Protein AF-0000000070054214 (afdb_homodimer)

Organism: Salmonella arizonae (strain ATCC BAA-731 / CDC346-86 / RSK2980) (NCBI:txid41514)

pLDDT: mean 90.94, std 13.87, range [36.06, 98.94]

Solvent-accessible surface area (backbone atoms only — not comparable to full-atom values): 10457 Å² total; per-residue (Å²): 136,89,78,75,62,62,59,57,51,49,54,51,48,51,51,49,52,53,38,50,50,51,33,50,52,30,50,50,54,25,49,49,33,49,49,52,42,33,70,65,31,60,93,44,32,72,41,51,54,51,23,53,53,32,41,49,53,20,48,53,31,45,33,50,47,76,33,55,88,31,62,92,45,90,58,27,63,58,51,40,31,52,42,47,31,52,49,33,49,53,53,25,52,52,45,64,65,53,79,119,137,88,80,75,65,62,56,58,50,49,54,50,48,52,51,49,50,52,38,48,51,51,34,49,50,32,50,49,52,25,49,51,33,48,50,52,44,32,70,64,33,60,91,46,32,72,40,52,53,51,23,53,52,32,42,49,53,20,49,53,32,44,33,50,50,76,34,55,87,32,61,92,46,90,57,25,62,60,51,41,32,52,41,50,30,54,48,31,49,53,54,26,51,52,44,65,65,54,79,120

Foldseek 3Di:
DCPVVVVVVVVLVVLLVVLVVLLVVLLVLLVVLLVVLCVVCVVCNVVSVVCVVVLVVVLVVVLCVVQVVCPPHSCSSVSSSVSSSVSSNVSSVVSNPDDD/DCPPVVVVVVVLVVLLVVLVVLLVVLQVLLVVLLVVLCVVCVVCNVVSVVCVVVLVVVLVVVLCVVQVVCPPHSCSSVSSSVSSSVSSNVSSVVSNPDDD

Sequence (200 aa):
MLLHFPEKNSQLASINQKSSGEVKSALENLNKSVDAQINNNPDRKPFILELKKSWGEMIDKKCQLETVDSKGTDAETAEVSNCLIKSYQEERKYFDTMLPMLLHFPEKNSQLASINQKSSGEVKSALENLNKSVDAQINNNPDRKPFILELKKSWGEMIDKKCQLETVDSKGTDAETAEVSNCLIKSYQEERKYFDTMLP

Nearest PDB structures (foldseek):
  3gi7-assembly1_A  TM=6.429E-01  e=2.793E-03  Pseudomonas putida KT2440
  1h8h-assembly1_G  TM=3.701E-01  e=7.469E+00  Bos taurus
  3gi7-assembly1_A  TM=6.451E-01  e=3.520E-03  Pseudomonas putida KT2440

Structure (mmCIF, N/CA/C/O backbone):
data_AF-0000000070054214-model_v1
#
loop_
_entity.id
_entity.type
_entity.pdbx_description
1 polymer 'Lysozyme inhibitor LprI N-terminal domain-containing protein'
#
loop_
_atom_site.group_PDB
_atom_site.id
_atom_site.type_symbol
_atom_site.label_atom_id
_atom_site.label_alt_id
_atom_site.label_comp_id
_atom_site.label_asym_id
_atom_site.label_entity_id
_atom_site.label_seq_id
_atom_site.pdbx_PDB_ins_code
_atom_site.Cartn_x
_atom_site.Cartn_y
_atom_site.Cartn_z
_atom_site.occupancy
_atom_site.B_iso_or_equiv
_atom_site.auth_seq_id
_atom_site.auth_comp_id
_atom_site.auth_asym_id
_atom_site.auth_atom_id
_atom_site.pdbx_PDB_model_num
ATOM 1 N N . MET A 1 1 ? 11.453 -45.844 -19.922 1 36.22 1 MET A N 1
ATOM 2 C CA . MET A 1 1 ? 12.219 -45.688 -18.688 1 36.22 1 MET A CA 1
ATOM 3 C C . MET A 1 1 ? 12.609 -44.219 -18.469 1 36.22 1 MET A C 1
ATOM 5 O O . MET A 1 1 ? 13.547 -43.719 -19.094 1 36.22 1 MET A O 1
ATOM 9 N N . LEU A 1 2 ? 11.703 -43.156 -18.594 1 38.47 2 LEU A N 1
ATOM 10 C CA . LEU A 1 2 ? 11.469 -41.812 -19.141 1 38.47 2 LEU A CA 1
ATOM 11 C C . LEU A 1 2 ? 12.273 -40.781 -18.375 1 38.47 2 LEU A C 1
ATOM 13 O O . LEU A 1 2 ? 11.938 -40.438 -17.234 1 38.47 2 LEU A O 1
ATOM 17 N N . LEU A 1 3 ? 13.672 -40.625 -18.281 1 44.09 3 LEU A N 1
ATOM 18 C CA . LEU A 1 3 ? 14.922 -40.062 -17.812 1 44.09 3 LEU A CA 1
ATOM 19 C C . LEU A 1 3 ? 14.875 -38.531 -17.891 1 44.09 3 LEU A C 1
ATOM 21 O O . LEU A 1 3 ? 15.914 -37.875 -17.781 1 44.09 3 LEU A O 1
ATOM 25 N N . HIS A 1 4 ? 14.008 -37.781 -18.703 1 51.47 4 HIS A N 1
ATOM 26 C CA . HIS A 1 4 ? 13.898 -36.406 -19.156 1 51.47 4 HIS A CA 1
ATOM 27 C C . HIS A 1 4 ? 13.633 -35.438 -18 1 51.47 4 HIS A C 1
ATOM 29 O O . HIS A 1 4 ? 13.273 -34.281 -18.219 1 51.47 4 HIS A O 1
ATOM 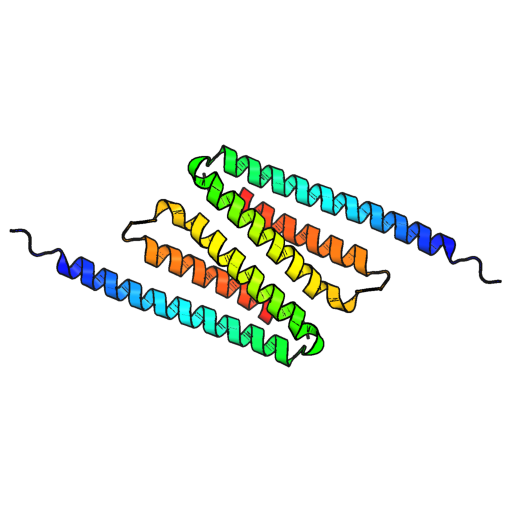35 N N . PHE A 1 5 ? 13.336 -35.875 -16.672 1 54.84 5 PHE A N 1
ATOM 36 C CA . PHE A 1 5 ? 12.805 -35.125 -15.547 1 54.84 5 PHE A CA 1
ATOM 37 C C . PHE A 1 5 ? 13.883 -34.25 -14.922 1 54.84 5 PHE A C 1
ATOM 39 O O . PHE A 1 5 ? 13.586 -33.375 -14.102 1 54.84 5 PHE A O 1
ATOM 46 N N . PRO A 1 6 ? 15.133 -34.625 -14.883 1 57.81 6 PRO A N 1
ATOM 47 C CA . PRO A 1 6 ? 16.234 -33.906 -14.234 1 57.81 6 PRO A CA 1
ATOM 48 C C . PRO A 1 6 ? 16.453 -32.5 -14.82 1 57.81 6 PRO A C 1
ATOM 50 O O . PRO A 1 6 ? 16.797 -31.578 -14.094 1 57.81 6 PRO A O 1
ATOM 53 N N . GLU A 1 7 ? 16.375 -32.406 -16.094 1 57.59 7 GLU A N 1
ATOM 54 C CA . GLU A 1 7 ? 16.609 -31.141 -16.797 1 57.59 7 GLU A CA 1
ATOM 55 C C . GLU A 1 7 ? 15.57 -30.078 -16.422 1 57.59 7 GLU A C 1
ATOM 57 O O . GLU A 1 7 ? 15.914 -28.922 -16.203 1 57.59 7 GLU A O 1
ATOM 62 N N . LYS A 1 8 ? 14.305 -30.609 -16.375 1 69.81 8 LYS A N 1
ATOM 63 C CA . LYS A 1 8 ? 13.25 -29.672 -15.969 1 69.81 8 LYS A CA 1
ATOM 64 C C . LYS A 1 8 ? 13.5 -29.125 -14.57 1 69.81 8 LYS A C 1
ATOM 66 O O . LYS A 1 8 ? 13.344 -27.938 -14.32 1 69.81 8 LYS A O 1
ATOM 71 N N . ASN A 1 9 ? 14.125 -29.953 -13.789 1 74.5 9 ASN A N 1
ATOM 72 C CA . ASN A 1 9 ? 14.383 -29.531 -12.414 1 74.5 9 ASN A CA 1
ATOM 73 C C . ASN A 1 9 ? 15.555 -28.547 -12.336 1 74.5 9 ASN A C 1
ATOM 75 O O . ASN A 1 9 ? 15.531 -27.609 -11.547 1 74.5 9 ASN A O 1
ATOM 79 N N . SER A 1 10 ? 16.5 -28.797 -13.281 1 74.19 10 SER A N 1
ATOM 80 C CA . SER A 1 10 ? 17.656 -27.906 -13.297 1 74.19 10 SER A CA 1
ATOM 81 C C . SER A 1 10 ? 17.281 -26.531 -13.859 1 74.19 10 SER A C 1
ATOM 83 O O . SER A 1 10 ? 17.734 -25.5 -13.344 1 74.19 10 SER A O 1
ATOM 85 N N . GLN A 1 11 ? 16.531 -26.531 -14.875 1 75.69 11 GLN A N 1
ATOM 86 C CA . GLN A 1 11 ? 16.078 -25.281 -15.461 1 75.69 11 GLN A CA 1
ATOM 87 C C . GLN A 1 11 ? 15.211 -24.5 -14.484 1 75.69 11 GLN A C 1
ATOM 89 O O . GLN A 1 11 ? 15.344 -23.281 -14.352 1 75.69 11 GLN A O 1
ATOM 94 N N . LEU A 1 12 ? 14.398 -25.25 -13.805 1 78.75 12 LEU A N 1
ATOM 95 C CA . LEU A 1 12 ? 13.531 -24.625 -12.805 1 78.75 12 LEU A CA 1
ATOM 96 C C . LEU A 1 12 ? 14.359 -24.047 -11.656 1 78.75 12 LEU A C 1
ATOM 98 O O . LEU A 1 12 ? 14.062 -22.969 -11.164 1 78.75 12 LEU A O 1
ATOM 102 N N . ALA A 1 13 ? 15.391 -24.766 -11.367 1 79.19 13 ALA A N 1
ATOM 103 C CA . ALA A 1 13 ? 16.266 -24.297 -10.297 1 79.19 13 ALA A CA 1
ATOM 104 C C . ALA A 1 13 ? 17 -23.016 -10.703 1 79.19 13 ALA A C 1
ATOM 106 O O . ALA A 1 13 ? 17.141 -22.094 -9.898 1 79.19 13 ALA A O 1
ATOM 107 N N . SER A 1 14 ? 17.438 -22.953 -11.852 1 80 14 SER A N 1
ATOM 108 C CA . SER A 1 14 ? 18.141 -21.781 -12.359 1 80 14 SER A CA 1
ATOM 109 C C . SER A 1 14 ? 17.219 -20.578 -12.445 1 80 14 SER A C 1
ATOM 111 O O . SER A 1 14 ? 17.609 -19.453 -12.086 1 80 14 SER A O 1
ATOM 113 N N . ILE A 1 15 ? 16.062 -20.719 -12.844 1 77.44 15 ILE A N 1
ATOM 114 C CA . ILE A 1 15 ? 15.062 -19.656 -12.914 1 77.44 15 ILE A CA 1
ATOM 115 C C . ILE A 1 15 ? 14.734 -19.156 -11.516 1 77.44 15 ILE A C 1
ATOM 117 O O . ILE A 1 15 ? 14.672 -17.938 -11.281 1 77.44 15 ILE A O 1
ATOM 121 N N . ASN A 1 16 ? 14.711 -20.047 -10.688 1 82.56 16 ASN A N 1
ATOM 122 C CA . ASN A 1 16 ? 14.398 -19.672 -9.312 1 82.56 16 ASN A CA 1
ATOM 123 C C . ASN A 1 16 ? 15.531 -18.875 -8.672 1 82.56 16 ASN A C 1
ATOM 125 O O . ASN A 1 16 ? 15.289 -17.922 -7.93 1 82.56 16 ASN A O 1
ATOM 129 N N . GLN A 1 17 ? 16.703 -19.266 -9.062 1 83.62 17 GLN A N 1
ATOM 130 C CA . GLN A 1 17 ? 17.859 -18.547 -8.531 1 83.62 17 GLN A CA 1
ATOM 131 C C . GLN A 1 17 ? 17.938 -17.125 -9.086 1 83.62 17 GLN A C 1
ATOM 133 O O . GLN A 1 17 ? 18.203 -16.172 -8.344 1 83.62 17 GLN A O 1
ATOM 138 N N . LYS A 1 18 ? 17.703 -17.031 -10.305 1 88 18 LYS A N 1
ATOM 139 C CA . LYS A 1 18 ? 17.703 -15.711 -10.93 1 88 18 LYS A CA 1
ATOM 140 C C . LYS A 1 18 ? 16.594 -14.836 -10.352 1 88 18 LYS A C 1
ATOM 142 O O . LYS A 1 18 ? 16.828 -13.664 -10.031 1 88 18 LYS A O 1
ATOM 147 N N . SER A 1 19 ? 15.469 -15.344 -10.195 1 89.12 19 SER A N 1
ATOM 148 C CA . SER A 1 19 ? 14.328 -14.625 -9.641 1 89.12 19 SER A CA 1
ATOM 149 C C . SER A 1 19 ? 14.609 -14.164 -8.211 1 89.12 19 SER A C 1
ATOM 151 O O . SER A 1 19 ? 14.32 -13.016 -7.855 1 89.12 19 SER A O 1
ATOM 153 N N . SER A 1 20 ? 15.219 -14.977 -7.574 1 90.88 20 SER A N 1
ATOM 154 C CA . SER A 1 20 ? 15.555 -14.633 -6.195 1 90.88 20 SER A CA 1
ATOM 155 C C . SER A 1 20 ? 16.562 -13.492 -6.133 1 90.88 20 SER A C 1
ATOM 157 O O . SER A 1 20 ? 16.484 -12.625 -5.266 1 90.88 20 SER A O 1
ATOM 159 N N . GLY A 1 21 ? 17.516 -13.531 -7 1 94.12 21 GLY A N 1
ATOM 160 C CA . GLY A 1 21 ? 18.484 -12.453 -7.07 1 94.12 21 GLY A CA 1
ATOM 161 C C . GLY A 1 21 ? 17.859 -11.109 -7.406 1 94.12 21 GLY A C 1
ATOM 162 O O . GLY A 1 21 ? 18.234 -10.086 -6.828 1 94.12 21 GLY A O 1
ATOM 163 N N . GLU A 1 22 ? 16.953 -11.102 -8.273 1 96.88 22 GLU A N 1
ATOM 164 C CA . GLU A 1 22 ? 16.266 -9.875 -8.68 1 96.88 22 GLU A CA 1
ATOM 165 C C . GLU A 1 22 ? 15.414 -9.32 -7.547 1 96.88 22 GLU A C 1
ATOM 167 O O . GLU A 1 22 ? 15.336 -8.102 -7.359 1 96.88 22 GLU A O 1
ATOM 172 N N . VAL A 1 23 ? 14.781 -10.219 -6.816 1 98.06 23 VAL A N 1
ATOM 173 C CA . VAL A 1 23 ? 13.992 -9.789 -5.668 1 98.06 23 VAL A CA 1
ATOM 174 C C . VAL A 1 23 ? 14.898 -9.125 -4.633 1 98.06 23 VAL A C 1
ATOM 176 O O . VAL A 1 23 ? 14.578 -8.055 -4.105 1 98.06 23 VAL A O 1
ATOM 179 N N . LYS A 1 24 ? 15.984 -9.797 -4.441 1 97.75 24 LYS A N 1
ATOM 180 C CA . LYS A 1 24 ? 16.938 -9.266 -3.473 1 97.75 24 LYS A CA 1
ATOM 181 C C . LYS A 1 24 ? 17.438 -7.887 -3.893 1 97.75 24 LYS A C 1
ATOM 183 O O . LYS A 1 24 ? 17.547 -6.977 -3.066 1 97.75 24 LYS A O 1
ATOM 188 N N . SER A 1 25 ? 17.781 -7.723 -5.078 1 98.25 25 SER A N 1
ATOM 189 C CA . SER A 1 25 ? 18.266 -6.445 -5.594 1 98.25 25 SER A CA 1
ATOM 190 C C . SER A 1 25 ? 17.203 -5.359 -5.473 1 98.25 25 SER A C 1
ATOM 192 O O . SER A 1 25 ? 17.5 -4.227 -5.094 1 98.25 25 SER A O 1
ATOM 194 N N . ALA A 1 26 ? 15.961 -5.676 -5.75 1 98.62 26 ALA A N 1
ATOM 195 C CA . ALA A 1 26 ? 14.859 -4.723 -5.633 1 98.62 26 ALA A CA 1
ATOM 196 C C . ALA A 1 26 ? 14.672 -4.27 -4.191 1 98.62 26 ALA A C 1
ATOM 198 O O . ALA A 1 26 ? 14.477 -3.08 -3.928 1 98.62 26 ALA A O 1
ATOM 199 N N . LEU A 1 27 ? 14.758 -5.211 -3.314 1 98.69 27 LEU A N 1
ATOM 200 C CA . LEU A 1 27 ? 14.617 -4.895 -1.896 1 98.69 27 LEU A CA 1
ATOM 201 C C . LEU A 1 27 ? 15.781 -4.035 -1.414 1 98.69 27 LEU A C 1
ATOM 203 O O . LEU A 1 27 ? 15.586 -3.084 -0.652 1 98.69 27 LEU A O 1
ATOM 207 N N . GLU A 1 28 ? 16.938 -4.348 -1.866 1 98.56 28 GLU A N 1
ATOM 208 C CA . GLU A 1 28 ? 18.109 -3.561 -1.506 1 98.56 28 GLU A CA 1
ATOM 209 C C . GLU A 1 28 ? 18 -2.125 -2.01 1 98.56 28 GLU A C 1
ATOM 211 O O . GLU A 1 28 ? 18.328 -1.18 -1.295 1 98.56 28 GLU A O 1
ATOM 216 N N . ASN A 1 29 ? 17.594 -1.995 -3.248 1 98.69 29 ASN A N 1
ATOM 217 C CA . ASN A 1 29 ? 17.391 -0.66 -3.803 1 98.69 29 ASN A CA 1
ATOM 218 C C . ASN A 1 29 ? 16.328 0.119 -3.033 1 98.69 29 ASN A C 1
ATOM 220 O O . ASN A 1 29 ? 16.484 1.316 -2.789 1 98.69 29 ASN A O 1
ATOM 224 N N . LEU A 1 30 ? 15.281 -0.548 -2.68 1 98.81 30 LEU A N 1
ATOM 225 C CA . LEU A 1 30 ? 14.258 0.068 -1.84 1 98.81 30 LEU A CA 1
ATOM 226 C C . LEU A 1 30 ? 14.852 0.524 -0.51 1 98.81 30 LEU A C 1
ATOM 228 O O . LEU A 1 30 ? 14.625 1.657 -0.081 1 98.81 30 LEU A O 1
ATOM 232 N N . ASN A 1 31 ? 15.586 -0.315 0.108 1 98.75 31 ASN A N 1
ATOM 233 C CA . ASN A 1 31 ? 16.188 0.017 1.397 1 98.75 31 ASN A CA 1
ATOM 234 C C . ASN A 1 31 ? 17.125 1.21 1.287 1 98.75 31 ASN A C 1
ATOM 236 O O . ASN A 1 31 ? 17.203 2.039 2.195 1 98.75 31 ASN A O 1
ATOM 240 N N . LYS A 1 32 ? 17.844 1.276 0.201 1 98.5 32 LYS A N 1
ATOM 241 C CA . LYS A 1 32 ? 18.703 2.434 -0.022 1 98.5 32 LYS A CA 1
ATOM 242 C C . LYS A 1 32 ? 17.891 3.723 -0.081 1 98.5 32 LYS A C 1
ATOM 244 O O . LYS A 1 32 ? 18.297 4.742 0.487 1 98.5 32 LYS A O 1
ATOM 249 N N . SER A 1 33 ? 16.828 3.697 -0.795 1 98.44 33 SER A N 1
ATOM 250 C CA . SER A 1 33 ? 15.945 4.859 -0.886 1 98.44 33 SER A CA 1
ATOM 251 C C . SER A 1 33 ? 15.383 5.234 0.481 1 98.44 33 SER A C 1
ATOM 253 O O . SER A 1 33 ? 15.328 6.418 0.829 1 98.44 33 SER A O 1
ATOM 255 N N . VAL A 1 34 ? 14.945 4.27 1.223 1 98.69 34 VAL A N 1
ATOM 256 C CA . VAL A 1 34 ? 14.414 4.496 2.561 1 98.69 34 VAL A CA 1
ATOM 257 C C . VAL A 1 34 ? 15.484 5.125 3.447 1 98.69 34 VAL A C 1
ATOM 259 O O . VAL A 1 34 ? 15.234 6.113 4.141 1 98.69 34 VAL A O 1
ATOM 262 N N . ASP A 1 35 ? 16.672 4.574 3.375 1 98.31 35 ASP A N 1
ATOM 263 C CA . ASP A 1 35 ? 17.797 5.102 4.16 1 98.31 35 ASP A CA 1
ATOM 264 C C . ASP A 1 35 ? 18.094 6.547 3.777 1 98.31 35 ASP A C 1
ATOM 266 O O . ASP A 1 35 ? 18.375 7.379 4.645 1 98.31 35 ASP A O 1
ATOM 270 N N . ALA A 1 36 ? 18.141 6.773 2.502 1 97.94 36 ALA A N 1
ATOM 271 C CA . ALA A 1 36 ? 18.375 8.141 2.037 1 97.94 36 ALA A CA 1
ATOM 272 C C . ALA A 1 36 ? 17.344 9.102 2.619 1 97.94 36 ALA A C 1
ATOM 274 O O . ALA A 1 36 ? 17.672 10.203 3.043 1 97.94 36 ALA A O 1
ATOM 275 N N . GLN A 1 37 ? 16.094 8.711 2.686 1 98.06 37 GLN A N 1
ATOM 276 C CA . GLN A 1 37 ? 15.047 9.562 3.219 1 98.06 37 GLN A CA 1
ATOM 277 C C . GLN A 1 37 ? 15.195 9.75 4.727 1 98.06 37 GLN A C 1
ATOM 279 O O . GLN A 1 37 ? 14.914 10.828 5.254 1 98.06 37 GLN A O 1
ATOM 284 N N . ILE A 1 38 ? 15.57 8.75 5.418 1 98 38 ILE A N 1
ATOM 285 C CA . ILE A 1 38 ? 15.812 8.859 6.852 1 98 38 ILE A CA 1
ATOM 286 C C . ILE A 1 38 ? 16.938 9.852 7.113 1 98 38 ILE A C 1
ATOM 288 O O . ILE A 1 38 ? 16.844 10.688 8.008 1 98 38 ILE A O 1
ATOM 292 N N . ASN A 1 39 ? 17.984 9.758 6.277 1 97.44 39 ASN A N 1
ATOM 293 C CA . ASN A 1 39 ? 19.109 10.656 6.41 1 97.44 39 ASN A CA 1
ATOM 294 C C . ASN A 1 39 ? 18.734 12.102 6.098 1 97.44 39 ASN A C 1
ATOM 296 O O . ASN A 1 39 ? 19.203 13.031 6.75 1 97.44 39 ASN A O 1
ATOM 300 N N . ASN A 1 40 ? 17.906 12.281 5.133 1 96.38 40 ASN A N 1
ATOM 301 C CA . ASN A 1 40 ? 17.484 13.609 4.699 1 96.38 40 ASN A CA 1
ATOM 302 C C . ASN A 1 40 ? 16.422 14.195 5.633 1 96.38 40 ASN A C 1
ATOM 304 O O . ASN A 1 40 ? 16.219 15.406 5.656 1 96.38 40 ASN A O 1
ATOM 308 N N . ASN A 1 41 ? 15.695 13.305 6.289 1 95.94 41 ASN A N 1
ATOM 309 C CA . ASN A 1 41 ? 14.602 13.703 7.172 1 95.94 41 ASN A CA 1
ATOM 310 C C . ASN A 1 41 ? 14.688 13 8.523 1 95.94 41 ASN A C 1
ATOM 312 O O . ASN A 1 41 ? 13.789 12.258 8.914 1 95.94 41 ASN A O 1
ATOM 316 N N . PRO A 1 42 ? 15.742 13.32 9.289 1 96.5 42 PRO A N 1
ATOM 317 C CA . PRO A 1 42 ? 15.953 12.586 10.539 1 96.5 42 PRO A CA 1
ATOM 318 C C . PRO A 1 42 ? 14.789 12.742 11.516 1 96.5 42 PRO A C 1
ATOM 320 O O . PRO A 1 42 ? 14.508 11.82 12.289 1 96.5 42 PRO A O 1
ATOM 323 N N . ASP A 1 43 ? 14.102 13.875 11.508 1 95.69 43 ASP A N 1
ATOM 324 C CA . ASP A 1 43 ? 12.969 14.109 12.398 1 95.69 43 ASP A CA 1
ATOM 325 C C . ASP A 1 43 ? 11.789 13.211 12.031 1 95.69 43 ASP A C 1
ATOM 327 O O . ASP A 1 43 ? 10.875 13.016 12.844 1 95.69 43 ASP A O 1
ATOM 331 N N . ARG A 1 44 ? 11.789 12.656 10.812 1 96.81 44 ARG A N 1
ATOM 332 C CA . ARG A 1 44 ? 10.688 11.828 10.336 1 96.81 44 ARG A CA 1
ATOM 333 C C . ARG A 1 44 ? 11.039 10.344 10.414 1 96.81 44 ARG A C 1
ATOM 335 O O . ARG A 1 44 ? 10.234 9.492 10.039 1 96.81 44 ARG A O 1
ATOM 342 N N . LYS A 1 45 ? 12.172 10.07 10.914 1 97.81 45 LYS A N 1
ATOM 343 C CA . LYS A 1 45 ? 12.703 8.711 10.906 1 97.81 45 LYS A CA 1
ATOM 344 C C . LYS A 1 45 ? 11.703 7.723 11.5 1 97.81 45 LYS A C 1
ATOM 346 O O . LYS A 1 45 ? 11.391 6.699 10.891 1 97.81 45 LYS A O 1
ATOM 351 N N . PRO A 1 46 ? 11.109 7.98 12.68 1 98.5 46 PRO A N 1
ATOM 352 C CA . PRO A 1 46 ? 10.18 6.984 13.227 1 98.5 46 PRO A CA 1
ATOM 353 C C . PRO A 1 46 ? 8.984 6.734 12.312 1 98.5 46 PRO A C 1
ATOM 355 O O . PRO A 1 46 ? 8.516 5.598 12.195 1 98.5 46 PRO A O 1
ATOM 358 N N . PHE A 1 47 ? 8.492 7.738 11.656 1 98.19 47 PHE A N 1
ATOM 359 C CA . PHE A 1 47 ? 7.344 7.613 10.766 1 98.19 47 PHE A CA 1
ATOM 360 C C . PHE A 1 47 ? 7.715 6.848 9.508 1 98.19 47 PHE A C 1
ATOM 362 O O . PHE A 1 47 ? 6.934 6.027 9.016 1 98.19 47 PHE A O 1
ATOM 369 N N . ILE A 1 48 ? 8.883 7.117 8.977 1 98.56 48 ILE A N 1
ATOM 370 C CA . ILE A 1 48 ? 9.367 6.441 7.777 1 98.56 48 ILE A CA 1
ATOM 371 C C . ILE A 1 48 ? 9.523 4.949 8.055 1 98.56 48 ILE A C 1
ATOM 373 O O . ILE A 1 48 ? 9.094 4.113 7.25 1 98.56 48 ILE A O 1
ATOM 377 N N . LEU A 1 49 ? 10.094 4.605 9.211 1 98.75 49 LEU A N 1
ATOM 378 C CA . LEU A 1 49 ? 10.312 3.211 9.57 1 98.75 49 LEU A CA 1
ATOM 379 C C . LEU A 1 49 ? 8.984 2.484 9.773 1 98.75 49 LEU A C 1
ATOM 381 O O . LEU A 1 49 ? 8.844 1.325 9.375 1 98.75 49 LEU A O 1
ATOM 385 N N . GLU A 1 50 ? 8.055 3.119 10.391 1 98.69 50 GLU A N 1
ATOM 386 C CA . GLU A 1 50 ? 6.734 2.521 10.586 1 98.69 50 GLU A CA 1
ATOM 387 C C . GLU A 1 50 ? 6.035 2.273 9.25 1 98.69 50 GLU A C 1
ATOM 389 O O . GLU A 1 50 ? 5.395 1.237 9.062 1 98.69 50 GLU A O 1
ATOM 394 N N . LEU A 1 51 ? 6.129 3.24 8.312 1 98.81 51 LEU A N 1
ATOM 395 C CA . LEU A 1 51 ? 5.539 3.057 6.988 1 98.81 51 LEU A CA 1
ATOM 396 C C . LEU A 1 51 ? 6.223 1.918 6.238 1 98.81 51 LEU A C 1
ATOM 398 O O . LEU A 1 51 ? 5.555 1.065 5.652 1 98.81 51 LEU A O 1
ATOM 402 N N . LYS A 1 52 ? 7.523 1.884 6.293 1 98.88 52 LYS A N 1
ATOM 403 C CA . LYS A 1 52 ? 8.273 0.825 5.621 1 98.88 52 LYS A CA 1
ATOM 404 C C . LYS A 1 52 ? 7.832 -0.552 6.109 1 98.88 52 LYS A C 1
ATOM 406 O O . LYS A 1 52 ? 7.637 -1.467 5.305 1 98.88 52 LYS A O 1
ATOM 411 N N . LYS A 1 53 ? 7.691 -0.686 7.367 1 98.81 53 LYS A N 1
ATOM 412 C CA . LYS A 1 53 ? 7.281 -1.956 7.961 1 98.81 53 LYS A CA 1
ATOM 413 C C . LYS A 1 53 ? 5.875 -2.342 7.512 1 98.81 53 LYS A C 1
ATOM 415 O O . LYS A 1 53 ? 5.648 -3.465 7.059 1 98.81 53 LYS A O 1
ATOM 420 N N . SER A 1 54 ? 4.93 -1.464 7.652 1 98.88 54 SER A N 1
ATOM 421 C CA . SER A 1 54 ? 3.541 -1.74 7.297 1 98.88 54 SER A CA 1
ATOM 422 C C . SER A 1 54 ? 3.391 -1.984 5.797 1 98.88 54 SER A C 1
ATOM 424 O O . SER A 1 54 ? 2.602 -2.834 5.379 1 98.88 54 SER A O 1
ATOM 426 N N . TRP A 1 55 ? 4.109 -1.242 5 1 98.94 55 TRP A N 1
ATOM 427 C CA . TRP A 1 55 ? 4.07 -1.409 3.551 1 98.94 55 TRP A CA 1
ATOM 428 C C . TRP A 1 55 ? 4.586 -2.787 3.146 1 98.94 55 TRP A C 1
ATOM 430 O O . TRP A 1 55 ? 3.992 -3.455 2.299 1 98.94 55 TRP A O 1
ATOM 440 N N . GLY A 1 56 ? 5.668 -3.18 3.834 1 98.81 56 GLY A N 1
ATOM 441 C CA . GLY A 1 56 ? 6.184 -4.52 3.592 1 98.81 56 GLY A CA 1
ATOM 442 C C . GLY A 1 56 ? 5.164 -5.609 3.873 1 98.81 56 GLY A C 1
ATOM 443 O O . GLY A 1 56 ? 5.039 -6.562 3.1 1 98.81 56 GLY A O 1
ATOM 444 N N . GLU A 1 57 ? 4.477 -5.488 4.969 1 98.81 57 GLU A N 1
ATOM 445 C CA . GLU A 1 57 ? 3.43 -6.445 5.305 1 98.81 57 GLU A CA 1
ATOM 446 C C . GLU A 1 57 ? 2.322 -6.445 4.254 1 98.81 57 GLU A C 1
ATOM 448 O O . GLU A 1 57 ? 1.823 -7.504 3.871 1 98.81 57 GLU A O 1
ATOM 453 N N . MET A 1 58 ? 1.926 -5.297 3.779 1 98.88 58 MET A N 1
ATOM 454 C CA . MET A 1 58 ? 0.904 -5.168 2.744 1 98.88 58 MET A CA 1
ATOM 455 C C . MET A 1 58 ? 1.353 -5.844 1.451 1 98.88 58 MET A C 1
ATOM 457 O O . MET A 1 58 ? 0.573 -6.555 0.815 1 98.88 58 MET A O 1
ATOM 461 N N . ILE A 1 59 ? 2.633 -5.613 1.074 1 98.88 59 ILE A N 1
ATOM 462 C CA . ILE A 1 59 ? 3.178 -6.211 -0.139 1 98.88 59 ILE A CA 1
ATOM 463 C C . ILE A 1 59 ? 3.102 -7.734 -0.042 1 98.88 59 ILE A C 1
ATOM 465 O O . ILE A 1 59 ? 2.725 -8.406 -1.005 1 98.88 59 ILE A O 1
ATOM 469 N N . ASP A 1 60 ? 3.451 -8.25 1.146 1 98.56 60 ASP A N 1
ATOM 470 C CA . ASP A 1 60 ? 3.393 -9.695 1.347 1 98.56 60 ASP A CA 1
ATOM 471 C C . ASP A 1 60 ? 1.977 -10.227 1.129 1 98.56 60 ASP A C 1
ATOM 473 O O . ASP A 1 60 ? 1.778 -11.203 0.409 1 98.56 60 ASP A O 1
ATOM 477 N N . LYS A 1 61 ? 1.01 -9.602 1.668 1 98.75 61 LYS A N 1
ATOM 478 C CA . LYS A 1 61 ? -0.378 -10.031 1.531 1 98.75 61 LYS A CA 1
ATOM 479 C C . LYS A 1 61 ? -0.869 -9.859 0.097 1 98.75 61 LYS A C 1
ATOM 481 O O . LYS A 1 61 ? -1.613 -10.695 -0.415 1 98.75 61 LYS A O 1
ATOM 486 N N . LYS A 1 62 ? -0.454 -8.781 -0.508 1 98.62 62 LYS A N 1
ATOM 487 C CA . LYS A 1 62 ? -0.83 -8.523 -1.895 1 98.62 62 LYS A CA 1
ATOM 488 C C . LYS A 1 62 ? -0.314 -9.617 -2.818 1 98.62 62 LYS A C 1
ATOM 490 O O . LYS A 1 62 ? -1.062 -10.141 -3.648 1 98.62 62 LYS A O 1
ATOM 495 N N . CYS A 1 63 ? 0.929 -9.992 -2.645 1 98.44 63 CYS A N 1
ATOM 496 C CA . CYS A 1 63 ? 1.515 -10.992 -3.527 1 98.44 63 CYS A CA 1
ATOM 497 C C . CYS A 1 63 ? 0.957 -12.375 -3.223 1 98.44 63 CYS A C 1
ATOM 499 O O . CYS A 1 63 ? 0.833 -13.211 -4.121 1 98.44 63 CYS A O 1
ATOM 501 N N . GLN A 1 64 ? 0.593 -12.641 -1.925 1 97.56 64 GLN A N 1
ATOM 502 C CA . GLN A 1 64 ? -0.098 -13.883 -1.598 1 97.56 64 GLN A CA 1
ATOM 503 C C . GLN A 1 64 ? -1.435 -13.984 -2.328 1 97.56 64 GLN A C 1
ATOM 505 O O . GLN A 1 64 ? -1.778 -15.031 -2.869 1 97.56 64 GLN A O 1
ATOM 510 N N . LEU A 1 65 ? -2.09 -12.906 -2.357 1 98 65 LEU A N 1
ATOM 511 C CA . LEU A 1 65 ? -3.375 -12.883 -3.043 1 98 65 LEU A CA 1
ATOM 512 C C . LEU A 1 65 ? -3.191 -13.039 -4.551 1 98 65 LEU A C 1
ATOM 514 O O . LEU A 1 65 ? -3.877 -13.844 -5.18 1 98 65 LEU A O 1
ATOM 518 N N . GLU A 1 66 ? -2.244 -12.375 -5.137 1 97 66 GLU A N 1
ATOM 519 C CA . GLU A 1 66 ? -2.074 -12.328 -6.586 1 97 66 GLU A CA 1
ATOM 520 C C . GLU A 1 66 ? -1.545 -13.656 -7.125 1 97 66 GLU A C 1
ATOM 522 O O . GLU A 1 66 ? -1.68 -13.945 -8.312 1 97 66 GLU A O 1
ATOM 527 N N . THR A 1 67 ? -0.949 -14.43 -6.254 1 96.19 67 THR A N 1
ATOM 528 C CA . THR A 1 67 ? -0.308 -15.641 -6.758 1 96.19 67 THR A CA 1
ATOM 529 C C . THR A 1 67 ? -0.965 -16.891 -6.168 1 96.19 67 THR A C 1
ATOM 531 O O . THR A 1 67 ? -0.388 -17.969 -6.203 1 96.19 67 THR A O 1
ATOM 534 N N . VAL A 1 68 ? -2.152 -16.781 -5.617 1 94.81 68 VAL A N 1
ATOM 535 C CA . VAL A 1 68 ? -2.814 -17.859 -4.879 1 94.81 68 VAL A CA 1
ATOM 536 C C . VAL A 1 68 ? -3.057 -19.047 -5.805 1 94.81 68 VAL A C 1
ATOM 538 O O . VAL A 1 68 ? -2.955 -20.203 -5.379 1 94.81 68 VAL A O 1
ATOM 541 N N . ASP A 1 69 ? -3.305 -18.859 -7.082 1 93.38 69 ASP A N 1
ATOM 542 C CA . ASP A 1 69 ? -3.641 -19.922 -8.023 1 93.38 69 ASP A CA 1
ATOM 543 C C . ASP A 1 69 ? -2.393 -20.688 -8.453 1 93.38 69 ASP A C 1
ATOM 545 O O . ASP A 1 69 ? -2.492 -21.781 -9.008 1 93.38 69 ASP A O 1
ATOM 549 N N . SER A 1 70 ? -1.275 -20.062 -8.312 1 93.69 70 SER A N 1
ATOM 550 C CA . SER A 1 70 ? -0.041 -20.703 -8.75 1 93.69 70 SER A CA 1
ATOM 551 C C . SER A 1 70 ? 0.617 -21.469 -7.617 1 93.69 70 SER A C 1
ATOM 553 O O . SER A 1 70 ? 1.688 -22.047 -7.793 1 93.69 70 SER A O 1
ATOM 555 N N . LYS A 1 71 ? -0.08 -21.469 -6.477 1 91.25 71 LYS A N 1
ATOM 556 C CA . LYS A 1 71 ? 0.507 -22.141 -5.324 1 91.25 71 LYS A CA 1
ATOM 557 C C . LYS A 1 71 ? 0.718 -23.625 -5.609 1 91.25 71 LYS A C 1
ATOM 559 O O . LYS A 1 71 ? -0.19 -24.312 -6.094 1 91.25 71 LYS A O 1
ATOM 564 N N . GLY A 1 72 ? 1.927 -24.078 -5.422 1 90.88 72 GLY A N 1
ATOM 565 C CA . GLY A 1 72 ? 2.238 -25.484 -5.594 1 90.88 72 GLY A CA 1
ATOM 566 C C . GLY A 1 72 ? 2.629 -25.828 -7.02 1 90.88 72 GLY A C 1
ATOM 567 O O . GLY A 1 72 ? 2.943 -26.984 -7.312 1 90.88 72 GLY A O 1
ATOM 568 N N . THR A 1 73 ? 2.502 -24.906 -7.941 1 91.44 73 THR A N 1
ATOM 569 C CA . THR A 1 73 ? 2.861 -25.156 -9.336 1 91.44 73 THR A CA 1
ATOM 570 C C . THR A 1 73 ? 4.301 -24.734 -9.602 1 91.44 73 THR A C 1
ATOM 572 O O . THR A 1 73 ? 4.945 -24.125 -8.742 1 91.44 73 THR A O 1
ATOM 575 N N . ASP A 1 74 ? 4.797 -25.062 -10.742 1 87.81 74 ASP A N 1
ATOM 576 C CA . ASP A 1 74 ? 6.152 -24.688 -11.148 1 87.81 74 ASP A CA 1
ATOM 577 C C . ASP A 1 74 ? 6.277 -23.188 -11.359 1 87.81 74 ASP A C 1
ATOM 579 O O . ASP A 1 74 ? 7.375 -22.625 -11.289 1 87.81 74 ASP A O 1
ATOM 583 N N . ALA A 1 75 ? 5.105 -22.578 -11.57 1 89.88 75 ALA A N 1
ATOM 584 C CA . ALA A 1 75 ? 5.109 -21.156 -11.898 1 89.88 75 ALA A CA 1
ATOM 585 C C . ALA A 1 75 ? 5.113 -20.297 -10.633 1 89.88 75 ALA A C 1
ATOM 587 O O . ALA A 1 75 ? 5.34 -19.094 -10.688 1 89.88 75 ALA A O 1
ATOM 588 N N . GLU A 1 76 ? 4.918 -20.859 -9.422 1 92.88 76 GLU A N 1
ATOM 589 C CA . GLU A 1 76 ? 4.672 -20.125 -8.188 1 92.88 76 GLU A CA 1
ATOM 590 C C . GLU A 1 76 ? 5.836 -19.188 -7.867 1 92.88 76 GLU A C 1
ATOM 592 O O . GLU A 1 76 ? 5.633 -17.984 -7.645 1 92.88 76 GLU A O 1
ATOM 597 N N . THR A 1 77 ? 7.039 -19.672 -7.98 1 92.88 77 THR A N 1
ATOM 598 C CA . THR A 1 77 ? 8.211 -18.906 -7.586 1 92.88 77 THR A CA 1
ATOM 599 C C . THR A 1 77 ? 8.391 -17.688 -8.5 1 92.88 77 THR A C 1
ATOM 601 O O . THR A 1 77 ? 8.633 -16.578 -8.023 1 92.88 77 THR A O 1
ATOM 604 N N . ALA A 1 78 ? 8.289 -17.906 -9.727 1 93 78 ALA A N 1
ATOM 605 C CA . ALA A 1 78 ? 8.453 -16.812 -10.688 1 93 78 ALA A CA 1
ATOM 606 C C . ALA A 1 78 ? 7.371 -15.758 -10.508 1 93 78 ALA A C 1
ATOM 608 O O . ALA A 1 78 ? 7.652 -14.555 -10.539 1 93 78 ALA A O 1
ATOM 609 N N . GLU A 1 79 ? 6.168 -16.156 -10.266 1 95.19 79 GLU A N 1
ATOM 610 C CA . GLU A 1 79 ? 5.047 -15.242 -10.117 1 95.19 79 GLU A CA 1
ATOM 611 C C . GLU A 1 79 ? 5.168 -14.43 -8.828 1 95.19 79 GLU A C 1
ATOM 613 O O . GLU A 1 79 ? 4.949 -13.219 -8.836 1 95.19 79 GLU A O 1
ATOM 618 N N . VAL A 1 80 ? 5.555 -15.094 -7.758 1 96.75 80 VAL A N 1
ATOM 619 C CA . VAL A 1 80 ? 5.746 -14.398 -6.488 1 96.75 80 VAL A CA 1
ATOM 620 C C . VAL A 1 80 ? 6.895 -13.398 -6.613 1 96.75 80 VAL A C 1
ATOM 622 O O . VAL A 1 80 ? 6.777 -12.25 -6.172 1 96.75 80 VAL A O 1
ATOM 625 N N . SER A 1 81 ? 7.969 -13.836 -7.266 1 96.94 81 SER A N 1
ATOM 626 C CA . SER A 1 81 ? 9.117 -12.961 -7.445 1 96.94 81 SER A CA 1
ATOM 627 C C . SER A 1 81 ? 8.75 -11.719 -8.25 1 96.94 81 SER A C 1
ATOM 629 O O . SER A 1 81 ? 9.117 -10.602 -7.887 1 96.94 81 SER A O 1
ATOM 631 N N . ASN A 1 82 ? 8.039 -11.953 -9.305 1 97.25 82 ASN A N 1
ATOM 632 C CA . ASN A 1 82 ? 7.617 -10.836 -10.141 1 97.25 82 ASN A CA 1
ATOM 633 C C . ASN A 1 82 ? 6.738 -9.852 -9.359 1 97.25 82 ASN A C 1
ATOM 635 O O . ASN A 1 82 ? 6.891 -8.641 -9.492 1 97.25 82 ASN A O 1
ATOM 639 N N . CYS A 1 83 ? 5.828 -10.32 -8.562 1 97.94 83 CYS A N 1
ATOM 640 C CA . CYS A 1 83 ? 4.965 -9.492 -7.727 1 97.94 83 CYS A CA 1
ATOM 641 C C . CYS A 1 83 ? 5.785 -8.672 -6.738 1 97.94 83 CYS A C 1
ATOM 643 O O . CYS A 1 83 ? 5.566 -7.473 -6.594 1 97.94 83 CYS A O 1
ATOM 645 N N . LEU A 1 84 ? 6.762 -9.336 -6.105 1 98.62 84 LEU A N 1
ATOM 646 C CA . LEU A 1 84 ? 7.59 -8.664 -5.113 1 98.62 84 LEU A CA 1
ATOM 647 C C . LEU A 1 84 ? 8.438 -7.574 -5.758 1 98.62 84 LEU A C 1
ATOM 649 O O . LEU A 1 84 ? 8.508 -6.453 -5.246 1 98.62 84 LEU A O 1
ATOM 653 N N . ILE A 1 85 ? 8.961 -7.859 -6.848 1 98.62 85 ILE A N 1
ATOM 654 C CA . ILE A 1 85 ? 9.82 -6.906 -7.539 1 98.62 85 ILE A CA 1
ATOM 655 C C . ILE A 1 85 ? 9.023 -5.66 -7.91 1 98.62 85 ILE A C 1
ATOM 657 O O . ILE A 1 85 ? 9.445 -4.535 -7.637 1 98.62 85 ILE A O 1
ATOM 661 N N . LYS A 1 86 ? 7.871 -5.875 -8.5 1 98.5 86 LYS A N 1
ATOM 662 C CA . LYS A 1 86 ? 7.016 -4.762 -8.891 1 98.5 86 LYS A CA 1
ATOM 663 C C . LYS A 1 86 ? 6.598 -3.936 -7.676 1 98.5 86 LYS A C 1
ATOM 665 O O . LYS A 1 86 ? 6.629 -2.705 -7.715 1 98.5 86 LYS A O 1
ATOM 670 N N . SER A 1 87 ? 6.203 -4.613 -6.66 1 98.81 87 SER A N 1
ATOM 671 C CA . SER A 1 87 ? 5.727 -3.938 -5.457 1 98.81 87 SER A CA 1
ATOM 672 C C . SER A 1 87 ? 6.848 -3.152 -4.785 1 98.81 87 SER A C 1
ATOM 674 O O . SER A 1 87 ? 6.648 -2.012 -4.363 1 98.81 87 SER A O 1
ATOM 676 N N . TYR A 1 88 ? 8.031 -3.736 -4.715 1 98.81 88 TYR A N 1
ATOM 677 C CA . TYR A 1 88 ? 9.172 -3.037 -4.129 1 98.81 88 TYR A CA 1
ATOM 678 C C . TYR A 1 88 ? 9.555 -1.821 -4.969 1 98.81 88 TYR A C 1
ATOM 680 O O . TYR A 1 88 ? 9.945 -0.784 -4.426 1 98.81 88 TYR A O 1
ATOM 688 N N . GLN A 1 89 ? 9.477 -1.969 -6.219 1 98.75 89 GLN A N 1
ATOM 689 C CA . GLN A 1 89 ? 9.781 -0.843 -7.094 1 98.75 89 GLN A CA 1
ATOM 690 C C . GLN A 1 89 ? 8.789 0.301 -6.887 1 98.75 89 GLN A C 1
ATOM 692 O O . GLN A 1 89 ? 9.18 1.471 -6.879 1 98.75 89 GLN A O 1
ATOM 697 N N . GLU A 1 90 ? 7.551 -0.017 -6.75 1 98.31 90 GLU A N 1
ATOM 698 C CA . GLU A 1 90 ? 6.543 1.002 -6.484 1 98.31 90 GLU A CA 1
ATOM 699 C C . GLU A 1 90 ? 6.801 1.703 -5.152 1 98.31 90 GLU A C 1
ATOM 701 O O . GLU A 1 90 ? 6.715 2.93 -5.066 1 98.31 90 GLU A O 1
ATOM 706 N N . GLU A 1 91 ? 7.074 0.92 -4.133 1 98.75 91 GLU A N 1
ATOM 707 C CA . GLU A 1 91 ? 7.414 1.491 -2.832 1 98.75 91 GLU A CA 1
ATOM 708 C C . GLU A 1 91 ? 8.656 2.377 -2.928 1 98.75 91 GLU A C 1
ATOM 710 O O . GLU A 1 91 ? 8.68 3.473 -2.363 1 98.75 91 GLU A O 1
ATOM 715 N N . ARG A 1 92 ? 9.609 1.909 -3.646 1 98.69 92 ARG A N 1
ATOM 716 C CA . ARG A 1 92 ? 10.836 2.686 -3.814 1 98.69 92 ARG A CA 1
ATOM 717 C C . ARG A 1 92 ? 10.539 4.035 -4.461 1 98.69 92 ARG A C 1
ATOM 719 O O . ARG A 1 92 ? 11.055 5.066 -4.02 1 98.69 92 ARG A O 1
ATOM 726 N N . LYS A 1 93 ? 9.766 4.004 -5.488 1 98.19 93 LYS A N 1
ATOM 727 C CA . LYS A 1 93 ? 9.406 5.242 -6.172 1 98.19 93 LYS A CA 1
ATOM 728 C C . LYS A 1 93 ? 8.781 6.242 -5.207 1 98.19 93 LYS A C 1
ATOM 730 O O . LYS A 1 93 ? 9.055 7.441 -5.277 1 98.19 93 LYS A O 1
ATOM 735 N N . TYR A 1 94 ? 7.906 5.754 -4.352 1 98.19 94 TYR A N 1
ATOM 736 C CA . TYR A 1 94 ? 7.309 6.617 -3.34 1 98.19 94 TYR A CA 1
ATOM 737 C C . TYR A 1 94 ? 8.383 7.297 -2.498 1 98.19 94 TYR A C 1
ATOM 739 O O . TYR A 1 94 ? 8.367 8.523 -2.342 1 98.19 94 TYR A O 1
ATOM 747 N N . PHE A 1 95 ? 9.328 6.609 -1.974 1 98.44 95 PHE A N 1
ATOM 748 C CA . PHE A 1 95 ? 10.328 7.184 -1.091 1 98.44 95 PHE A CA 1
ATOM 749 C C . PHE A 1 95 ? 11.289 8.078 -1.871 1 98.44 95 PHE A C 1
ATOM 751 O O . PHE A 1 95 ? 11.75 9.102 -1.356 1 98.44 95 PHE A O 1
ATOM 758 N N . ASP A 1 96 ? 11.516 7.66 -3.135 1 97.19 96 ASP A N 1
ATOM 759 C CA . ASP A 1 96 ? 12.406 8.477 -3.959 1 97.19 96 ASP A CA 1
ATOM 760 C C . ASP A 1 96 ? 11.805 9.844 -4.238 1 97.19 96 ASP A C 1
ATOM 762 O O . ASP A 1 96 ? 12.523 10.812 -4.473 1 97.19 96 ASP A O 1
ATOM 766 N N . THR A 1 97 ? 10.508 9.906 -4.219 1 94.56 97 THR A N 1
ATOM 767 C CA . THR A 1 97 ? 9.852 11.156 -4.59 1 94.56 97 THR A CA 1
ATOM 768 C C . THR A 1 97 ? 9.398 11.914 -3.348 1 94.56 97 THR A C 1
ATOM 770 O O . THR A 1 97 ? 8.797 12.984 -3.455 1 94.56 97 THR A O 1
ATOM 773 N N . MET A 1 98 ? 9.602 11.391 -2.193 1 89.81 98 MET A N 1
ATOM 774 C CA . MET A 1 98 ? 9.258 12.062 -0.945 1 89.81 98 MET A CA 1
ATOM 775 C C . MET A 1 98 ? 10.086 13.328 -0.767 1 89.81 98 MET A C 1
ATOM 777 O O . MET A 1 98 ? 11.297 13.32 -0.982 1 89.81 98 MET A O 1
ATOM 781 N N . LEU A 1 99 ? 9.453 14.445 -0.689 1 75.38 99 LEU A N 1
ATOM 782 C CA . LEU A 1 99 ? 10.148 15.719 -0.525 1 75.38 99 LEU A CA 1
ATOM 783 C C . LEU A 1 99 ? 10.875 15.773 0.814 1 75.38 99 LEU A C 1
ATOM 785 O O . LEU A 1 99 ? 10.422 15.18 1.797 1 75.38 99 LEU A O 1
ATOM 789 N N . PRO A 1 100 ? 12.141 16.438 0.851 1 66.38 100 PRO A N 1
ATOM 790 C CA . PRO A 1 100 ? 12.867 16.641 2.105 1 66.38 100 PRO A CA 1
ATOM 791 C C . PRO A 1 100 ? 12.156 17.609 3.051 1 66.38 100 PRO A C 1
ATOM 793 O O . PRO A 1 100 ? 11.375 18.453 2.602 1 66.38 100 PRO A O 1
ATOM 796 N N . MET B 1 1 ? -10.797 44.188 22.719 1 36.06 1 MET B N 1
ATOM 797 C CA . MET B 1 1 ? -11.672 43.219 23.375 1 36.06 1 MET B CA 1
ATOM 798 C C . MET B 1 1 ? -12.172 42.156 22.375 1 36.06 1 MET B C 1
ATOM 800 O O . MET B 1 1 ? -13.148 42.406 21.656 1 36.06 1 MET B O 1
ATOM 804 N N . LEU B 1 2 ? -11.336 41.656 21.359 1 38.44 2 LEU B N 1
ATOM 805 C CA . LEU B 1 2 ? -11.164 41.25 19.953 1 38.44 2 LEU B CA 1
ATOM 806 C C . LEU B 1 2 ? -11.953 39.969 19.656 1 38.44 2 LEU B C 1
ATOM 808 O O . LEU B 1 2 ? -11.594 38.906 20.109 1 38.44 2 LEU B O 1
ATOM 812 N N . LEU B 1 3 ? -13.336 39.844 19.594 1 43.41 3 LEU B N 1
ATOM 813 C CA . LEU B 1 3 ? -14.586 39.094 19.469 1 43.41 3 LEU B CA 1
ATOM 814 C C . LEU B 1 3 ? -14.531 38.125 18.281 1 43.41 3 LEU B C 1
ATOM 816 O O . LEU B 1 3 ? -15.562 37.594 17.859 1 43.41 3 LEU B O 1
ATOM 820 N N . HIS B 1 4 ? -13.711 38.25 17.156 1 50.94 4 HIS B N 1
ATOM 821 C CA . HIS B 1 4 ? -13.617 37.75 15.781 1 50.94 4 HIS B CA 1
ATOM 822 C C . HIS B 1 4 ? -13.359 36.25 15.742 1 50.94 4 HIS B C 1
ATOM 824 O O . HIS B 1 4 ? -13.023 35.688 14.695 1 50.94 4 HIS B O 1
ATOM 830 N N . PHE B 1 5 ? -12.914 35.438 16.859 1 54 5 PHE B N 1
ATOM 831 C CA . PHE B 1 5 ? -12.305 34.125 16.891 1 54 5 PHE B CA 1
ATOM 832 C C . PHE B 1 5 ? -13.352 33.031 16.656 1 54 5 PHE B C 1
ATOM 834 O O . PHE B 1 5 ? -13.016 31.859 16.594 1 54 5 PHE B O 1
ATOM 841 N N . PRO B 1 6 ? -14.578 33.156 17.016 1 58 6 PRO B N 1
ATOM 842 C CA . PRO B 1 6 ? -15.656 32.188 16.922 1 58 6 PRO B CA 1
ATOM 843 C C . PRO B 1 6 ? -15.906 31.719 15.492 1 58 6 PRO B C 1
ATOM 845 O O . PRO B 1 6 ? -16.234 30.547 15.266 1 58 6 PRO B O 1
ATOM 848 N N . GLU B 1 7 ? -15.875 32.625 14.586 1 57.84 7 GLU B N 1
ATOM 849 C CA . GLU B 1 7 ? -16.156 32.344 13.188 1 57.84 7 GLU B CA 1
ATOM 850 C C . GLU B 1 7 ? -15.133 31.406 12.594 1 57.84 7 GLU B C 1
ATOM 852 O O . GLU B 1 7 ? -15.484 30.469 11.852 1 57.84 7 GLU B O 1
ATOM 857 N N . LYS B 1 8 ? -13.867 31.75 12.953 1 69.56 8 LYS B N 1
ATOM 858 C CA . LYS B 1 8 ? -12.812 30.859 12.469 1 69.56 8 LYS B CA 1
ATOM 859 C C . LYS B 1 8 ? -13.023 29.438 12.969 1 69.56 8 LYS B C 1
ATOM 861 O O . LYS B 1 8 ? -12.883 28.484 12.203 1 69.56 8 LYS B O 1
ATOM 866 N N . ASN B 1 9 ? -13.594 29.375 14.125 1 74.56 9 ASN B N 1
ATOM 867 C CA . ASN B 1 9 ? -13.805 28.047 14.695 1 74.56 9 ASN B CA 1
ATOM 868 C C . ASN B 1 9 ? -14.992 27.344 14.047 1 74.56 9 ASN B C 1
ATOM 870 O O . ASN B 1 9 ? -14.953 26.125 13.836 1 74.56 9 ASN B O 1
ATOM 874 N N . SER B 1 10 ? -15.953 28.219 13.656 1 74.25 10 SER B N 1
ATOM 875 C CA . SER B 1 10 ? -17.125 27.625 13.016 1 74.25 10 SER B CA 1
ATOM 876 C C . SER B 1 10 ? -16.797 27.188 11.594 1 74.25 10 SER B C 1
ATOM 878 O O . SER B 1 10 ? -17.25 26.125 11.156 1 74.25 10 SER B O 1
ATOM 880 N N . GLN B 1 11 ? -16.078 27.969 10.914 1 75.75 11 GLN B N 1
ATOM 881 C CA . GLN B 1 11 ? -15.68 27.625 9.555 1 75.75 11 GLN B CA 1
ATOM 882 C C . GLN B 1 11 ? -14.781 26.391 9.547 1 75.75 11 GLN B C 1
ATOM 884 O O . GLN B 1 11 ? -14.938 25.5 8.703 1 75.75 11 GLN B O 1
ATOM 889 N N . LEU B 1 12 ? -13.938 26.375 10.516 1 79.19 12 LEU B N 1
ATOM 890 C CA . LEU B 1 12 ? -13.047 25.219 10.648 1 79.19 12 LEU B CA 1
ATOM 891 C C . LEU B 1 12 ? -13.836 23.953 10.977 1 79.19 12 LEU B C 1
ATOM 893 O O . LEU B 1 12 ? -13.539 22.875 10.453 1 79.19 12 LEU B O 1
ATOM 897 N N . ALA B 1 13 ? -14.852 24.188 11.742 1 79.62 13 ALA B N 1
ATOM 898 C CA . ALA B 1 13 ? -15.688 23.047 12.109 1 79.62 13 ALA B CA 1
ATOM 899 C C . ALA B 1 13 ? -16.453 22.531 10.898 1 79.62 13 ALA B C 1
ATOM 901 O O . ALA B 1 13 ? -16.594 21.312 10.711 1 79.62 13 ALA B O 1
ATOM 902 N N . SER B 1 14 ? -16.938 23.344 10.133 1 80.31 14 SER B N 1
ATOM 903 C CA . SER B 1 14 ? -17.688 22.969 8.93 1 80.31 14 SER B CA 1
ATOM 904 C C . SER B 1 14 ? -16.781 22.266 7.918 1 80.31 14 SER B C 1
ATOM 906 O O . SER B 1 14 ? -17.188 21.266 7.312 1 80.31 14 SER B O 1
ATOM 908 N N . ILE B 1 15 ? -15.641 22.688 7.73 1 78.06 15 ILE B N 1
ATOM 909 C CA . ILE B 1 15 ? -14.664 22.094 6.832 1 78.06 15 ILE B CA 1
ATOM 910 C C . ILE B 1 15 ? -14.281 20.703 7.336 1 78.06 15 ILE B C 1
ATOM 912 O O . ILE B 1 15 ? -14.227 19.734 6.562 1 78.06 15 ILE B O 1
ATOM 916 N N . ASN B 1 16 ? -14.211 20.625 8.547 1 82.75 16 ASN B N 1
ATOM 917 C CA . ASN B 1 16 ? -13.852 19.344 9.141 1 82.75 16 ASN B CA 1
ATOM 918 C C . ASN B 1 16 ? -14.977 18.328 8.984 1 82.75 16 ASN B C 1
ATOM 920 O O . ASN B 1 16 ? -14.711 17.141 8.734 1 82.75 16 ASN B O 1
ATOM 924 N N . GLN B 1 17 ? -16.156 18.859 9.07 1 83.94 17 GLN B N 1
ATOM 925 C CA . GLN B 1 17 ? -17.297 17.969 8.914 1 83.94 17 GLN B CA 1
ATOM 926 C C . GLN B 1 17 ? -17.406 17.469 7.473 1 83.94 17 GLN B C 1
ATOM 928 O O . GLN B 1 17 ? -17.672 16.281 7.238 1 83.94 17 GLN B O 1
ATOM 933 N N . LYS B 1 18 ? -17.234 18.344 6.605 1 88.06 18 LYS B N 1
ATOM 934 C CA . LYS B 1 18 ? -17.266 17.953 5.195 1 88.06 18 LYS B CA 1
ATOM 935 C C . LYS B 1 18 ? -16.156 16.969 4.863 1 88.06 18 LYS B C 1
ATOM 937 O O . LYS B 1 18 ? -16.391 15.961 4.191 1 88.06 18 LYS B O 1
ATOM 942 N N . SER B 1 19 ? -15.008 17.203 5.328 1 89.38 19 SER B N 1
ATOM 943 C CA . SER B 1 19 ? -13.859 16.328 5.102 1 89.38 19 SER B CA 1
ATOM 944 C C . SER B 1 19 ? -14.094 14.945 5.684 1 89.38 19 SER B C 1
ATOM 946 O O . SER B 1 19 ? -13.812 13.938 5.035 1 89.38 19 SER B O 1
ATOM 948 N N . SER B 1 20 ? -14.68 14.953 6.738 1 90.88 20 SER B N 1
ATOM 949 C CA . SER B 1 20 ? -14.969 13.672 7.379 1 90.88 20 SER B CA 1
ATOM 950 C C . SER B 1 20 ? -15.992 12.875 6.582 1 90.88 20 SER B C 1
ATOM 952 O O . SER B 1 20 ? -15.891 11.648 6.48 1 90.88 20 SER B O 1
ATOM 954 N N . GLY B 1 21 ? -16.969 13.555 6.09 1 94.19 21 GLY B N 1
ATOM 955 C CA . GLY B 1 21 ? -17.953 12.891 5.242 1 94.19 21 GLY B CA 1
ATOM 956 C C . GLY B 1 21 ? -17.359 12.289 3.988 1 94.19 21 GLY B C 1
ATOM 957 O O . GLY B 1 21 ? -17.719 11.18 3.594 1 94.19 21 GLY B O 1
ATOM 958 N N . GLU B 1 22 ? -16.469 12.953 3.387 1 96.94 22 GLU B N 1
ATOM 959 C CA . GLU B 1 22 ? -15.805 12.477 2.174 1 96.94 22 GLU B CA 1
ATOM 960 C C . GLU B 1 22 ? -14.93 11.266 2.465 1 96.94 22 GLU B C 1
ATOM 962 O O . GLU B 1 22 ? -14.859 10.336 1.658 1 96.94 22 GLU B O 1
ATOM 967 N N . VAL B 1 23 ? -14.273 11.305 3.605 1 98.06 23 VAL B N 1
ATOM 968 C CA . VAL B 1 23 ? -13.453 10.164 4.004 1 98.06 23 VAL B CA 1
ATOM 969 C C . VAL B 1 23 ? -14.344 8.938 4.195 1 98.06 23 VAL B C 1
ATOM 971 O O . VAL B 1 23 ? -14.023 7.848 3.713 1 98.06 23 VAL B O 1
ATOM 974 N N . LYS B 1 24 ? -15.414 9.211 4.863 1 97.75 24 LYS B N 1
ATOM 975 C CA . LYS B 1 24 ? -16.344 8.125 5.113 1 97.75 24 LYS B CA 1
ATOM 976 C C . LYS B 1 24 ? -16.875 7.543 3.805 1 97.75 24 LYS B C 1
ATOM 978 O O . LYS B 1 24 ? -16.969 6.324 3.65 1 97.75 24 LYS B O 1
ATOM 983 N N . SER B 1 25 ? -17.25 8.336 2.924 1 98.25 25 SER B N 1
ATOM 984 C CA . SER B 1 25 ? -17.766 7.895 1.631 1 98.25 25 SER B CA 1
ATOM 985 C C . SER B 1 25 ? -16.703 7.117 0.856 1 98.25 25 SER B C 1
ATOM 987 O O . SER B 1 25 ? -17 6.09 0.243 1 98.25 25 SER B O 1
ATOM 989 N N . ALA B 1 26 ? -15.469 7.551 0.879 1 98.62 26 ALA B N 1
ATOM 990 C CA . ALA B 1 26 ? -14.375 6.859 0.202 1 98.62 26 ALA B CA 1
ATOM 991 C C . ALA B 1 26 ? -14.164 5.465 0.785 1 98.62 26 ALA B C 1
ATOM 993 O O . ALA B 1 26 ? -13.977 4.496 0.044 1 98.62 26 ALA B O 1
ATOM 994 N N . LEU B 1 27 ? -14.203 5.398 2.057 1 98.69 27 LEU B N 1
ATOM 995 C CA . LEU B 1 27 ? -14.039 4.117 2.73 1 98.69 27 LEU B CA 1
ATOM 996 C C . LEU B 1 27 ? -15.195 3.18 2.416 1 98.69 27 LEU B C 1
ATOM 998 O O . LEU B 1 27 ? -14.992 1.986 2.182 1 98.69 27 LEU B O 1
ATOM 1002 N N . GLU B 1 28 ? -16.375 3.719 2.406 1 98.56 28 GLU B N 1
ATOM 1003 C CA . GLU B 1 28 ? -17.547 2.92 2.07 1 98.56 28 GLU B CA 1
ATOM 1004 C C . GLU B 1 28 ? -17.453 2.375 0.648 1 98.56 28 GLU B C 1
ATOM 1006 O O . GLU B 1 28 ? -17.781 1.214 0.4 1 98.56 28 GLU B O 1
ATOM 1011 N N . ASN B 1 29 ? -17.078 3.24 -0.259 1 98.75 29 ASN B N 1
ATOM 1012 C CA . ASN B 1 29 ? -16.906 2.801 -1.641 1 98.75 29 ASN B CA 1
ATOM 1013 C C . ASN B 1 29 ? -15.836 1.725 -1.764 1 98.75 29 ASN B C 1
ATOM 1015 O O . ASN B 1 29 ? -15.992 0.765 -2.52 1 98.75 29 ASN B O 1
ATOM 1019 N N . LEU B 1 30 ? -14.766 1.892 -1.062 1 98.88 30 LEU B N 1
ATOM 1020 C CA . LEU B 1 30 ? -13.734 0.867 -1.017 1 98.88 30 LEU B CA 1
ATOM 1021 C C . LEU B 1 30 ? -14.289 -0.45 -0.49 1 98.88 30 LEU B C 1
ATOM 1023 O O . LEU B 1 30 ? -14.062 -1.507 -1.084 1 98.88 30 LEU B O 1
ATOM 1027 N N . ASN B 1 31 ? -15.008 -0.387 0.567 1 98.75 31 ASN B N 1
ATOM 1028 C CA . ASN B 1 31 ? -15.57 -1.594 1.163 1 98.75 31 ASN B CA 1
ATOM 1029 C C . ASN B 1 31 ? -16.531 -2.293 0.208 1 98.75 31 ASN B C 1
ATOM 1031 O O . ASN B 1 31 ? -16.594 -3.523 0.166 1 98.75 31 ASN B O 1
ATOM 1035 N N . LYS B 1 32 ? -17.281 -1.517 -0.515 1 98.56 32 LYS B N 1
ATOM 1036 C CA . LYS B 1 32 ? -18.156 -2.107 -1.519 1 98.56 32 LYS B CA 1
ATOM 1037 C C . LYS B 1 32 ? -17.359 -2.885 -2.561 1 98.56 32 LYS B C 1
ATOM 1039 O O . LYS B 1 32 ? -17.75 -3.98 -2.963 1 98.56 32 LYS B O 1
ATOM 1044 N N . SER B 1 33 ? -16.312 -2.303 -3.041 1 98.5 33 SER B N 1
ATOM 1045 C CA . SER B 1 33 ? -15.453 -2.973 -4.008 1 98.5 33 SER B CA 1
ATOM 1046 C C . SER B 1 33 ? -14.859 -4.254 -3.424 1 98.5 33 SER B C 1
ATOM 1048 O O . SER B 1 33 ? -14.805 -5.281 -4.102 1 98.5 33 SER B O 1
ATOM 1050 N N . VAL B 1 34 ? -14.383 -4.195 -2.219 1 98.69 34 VAL B N 1
ATOM 1051 C CA . VAL B 1 34 ? -13.812 -5.359 -1.541 1 98.69 34 VAL B CA 1
ATOM 1052 C C . VAL B 1 34 ? -14.867 -6.453 -1.419 1 98.69 34 VAL B C 1
ATOM 1054 O O . VAL B 1 34 ? -14.602 -7.617 -1.73 1 98.69 34 VAL B O 1
ATOM 1057 N N . ASP B 1 35 ? -16.047 -6.062 -1.014 1 98.38 35 ASP B N 1
ATOM 1058 C CA . ASP B 1 35 ? -17.156 -7.016 -0.877 1 98.38 35 ASP B CA 1
ATOM 1059 C C . ASP B 1 35 ? -17.484 -7.664 -2.219 1 98.38 35 ASP B C 1
ATOM 1061 O O . ASP B 1 35 ? -17.75 -8.867 -2.285 1 98.38 35 ASP B O 1
ATOM 1065 N N . ALA B 1 36 ? -17.562 -6.84 -3.223 1 97.94 36 ALA B N 1
ATOM 1066 C CA . ALA B 1 36 ? -17.828 -7.371 -4.555 1 97.94 36 ALA B CA 1
ATOM 1067 C C . ALA B 1 36 ? -16.797 -8.422 -4.945 1 97.94 36 ALA B C 1
ATOM 1069 O O . ALA B 1 36 ? -17.125 -9.461 -5.504 1 97.94 36 ALA B O 1
ATOM 1070 N N . GLN B 1 37 ? -15.547 -8.188 -4.641 1 98.06 37 GLN B N 1
ATOM 1071 C CA . GLN B 1 37 ? -14.484 -9.133 -4.98 1 98.06 37 GLN B CA 1
ATOM 1072 C C . GLN B 1 37 ? -14.594 -10.406 -4.148 1 98.06 37 GLN B C 1
ATOM 1074 O O . GLN B 1 37 ? -14.305 -11.5 -4.637 1 98.06 37 GLN B O 1
ATOM 1079 N N . ILE B 1 38 ? -14.93 -10.297 -2.928 1 98.06 38 ILE B N 1
ATOM 1080 C CA . ILE B 1 38 ? -15.125 -11.469 -2.08 1 98.06 38 ILE B CA 1
ATOM 1081 C C . ILE B 1 38 ? -16.266 -12.32 -2.633 1 98.06 38 ILE B C 1
ATOM 1083 O O . ILE B 1 38 ? -16.141 -13.547 -2.703 1 98.06 38 ILE B O 1
ATOM 1087 N N . ASN B 1 39 ? -17.344 -11.648 -3.055 1 97.5 39 ASN B N 1
ATOM 1088 C CA . ASN B 1 39 ? -18.484 -12.352 -3.623 1 97.5 39 ASN B CA 1
ATOM 1089 C C . ASN B 1 39 ? -18.125 -13.047 -4.934 1 97.5 39 ASN B C 1
ATOM 1091 O O . ASN B 1 39 ? -18.594 -14.156 -5.207 1 97.5 39 ASN B O 1
ATOM 1095 N N . ASN B 1 40 ? -17.328 -12.406 -5.734 1 96.38 40 ASN B N 1
ATOM 1096 C CA . ASN B 1 40 ? -16.938 -12.93 -7.039 1 96.38 40 ASN B CA 1
ATOM 1097 C C . ASN B 1 40 ? -15.859 -14 -6.91 1 96.38 40 ASN B C 1
ATOM 1099 O O . ASN B 1 40 ? -15.656 -14.797 -7.832 1 96.38 40 ASN B O 1
ATOM 1103 N N . ASN B 1 41 ? -15.086 -13.922 -5.828 1 96.06 41 ASN B N 1
ATOM 1104 C CA . ASN B 1 41 ? -13.977 -14.836 -5.59 1 96.06 41 ASN B CA 1
ATOM 1105 C C . ASN B 1 41 ? -14.023 -15.414 -4.18 1 96.06 41 ASN B C 1
ATOM 1107 O O . ASN B 1 41 ? -13.094 -15.219 -3.389 1 96.06 41 ASN B O 1
ATOM 1111 N N . PRO B 1 42 ? -15.062 -16.203 -3.898 1 96.5 42 PRO B N 1
ATOM 1112 C CA . PRO B 1 42 ? -15.234 -16.688 -2.525 1 96.5 42 PRO B CA 1
ATOM 1113 C C . PRO B 1 42 ? -14.047 -17.516 -2.035 1 96.5 42 PRO B C 1
ATOM 1115 O O . PRO B 1 42 ? -13.734 -17.5 -0.843 1 96.5 42 PRO B O 1
ATOM 1118 N N . ASP B 1 43 ? -13.375 -18.234 -2.932 1 95.69 43 ASP B N 1
ATOM 1119 C CA . ASP B 1 43 ? -12.227 -19.047 -2.561 1 95.69 43 ASP B CA 1
ATOM 1120 C C . ASP B 1 43 ? -11.039 -18.172 -2.148 1 95.69 43 ASP B C 1
ATOM 1122 O O . ASP B 1 43 ? -10.102 -18.641 -1.505 1 95.69 43 ASP B O 1
ATOM 1126 N N . ARG B 1 44 ? -11.062 -16.875 -2.51 1 96.81 44 ARG B N 1
ATOM 1127 C CA . ARG B 1 44 ? -9.961 -15.961 -2.215 1 96.81 44 ARG B CA 1
ATOM 1128 C C . ARG B 1 44 ? -10.297 -15.07 -1.025 1 96.81 44 ARG B C 1
ATOM 1130 O O . ARG B 1 44 ? -9.484 -14.227 -0.631 1 96.81 44 ARG B O 1
ATOM 1137 N N . LYS B 1 45 ? -11.414 -15.297 -0.444 1 97.88 45 LYS B N 1
ATOM 1138 C CA . LYS B 1 45 ? -11.93 -14.414 0.605 1 97.88 45 LYS B CA 1
ATOM 1139 C C . LYS B 1 45 ? -10.898 -14.219 1.711 1 97.88 45 LYS B C 1
ATOM 1141 O O . LYS B 1 45 ? -10.594 -13.086 2.088 1 97.88 45 LYS B O 1
ATOM 1146 N N . PRO B 1 46 ? -10.289 -15.281 2.246 1 98.44 46 PRO B N 1
ATOM 1147 C CA . PRO B 1 46 ? -9.336 -15.047 3.332 1 98.44 46 PRO B CA 1
ATOM 1148 C C . PRO B 1 46 ? -8.156 -14.172 2.902 1 98.44 46 PRO B C 1
ATOM 1150 O O . PRO B 1 46 ? -7.672 -13.352 3.68 1 98.44 46 PRO B O 1
ATOM 1153 N N . PHE B 1 47 ? -7.684 -14.312 1.712 1 98.19 47 PHE B N 1
ATOM 1154 C CA . PHE B 1 47 ? -6.559 -13.539 1.199 1 98.19 47 PHE B CA 1
ATOM 1155 C C . PHE B 1 47 ? -6.957 -12.086 0.981 1 98.19 47 PHE B C 1
ATOM 1157 O O . PHE B 1 47 ? -6.176 -11.172 1.27 1 98.19 47 PHE B O 1
ATOM 1164 N N . ILE B 1 48 ? -8.148 -11.859 0.456 1 98.56 48 ILE B N 1
ATOM 1165 C CA . ILE B 1 48 ? -8.656 -10.516 0.21 1 98.56 48 ILE B CA 1
ATOM 1166 C C . ILE B 1 48 ? -8.781 -9.766 1.532 1 98.56 48 ILE B C 1
ATOM 1168 O O . ILE B 1 48 ? -8.367 -8.609 1.639 1 98.56 48 ILE B O 1
ATOM 1172 N N . LEU B 1 49 ? -9.305 -10.43 2.555 1 98.75 49 LEU B N 1
ATOM 1173 C CA . LEU B 1 49 ? -9.5 -9.805 3.857 1 98.75 49 LEU B CA 1
ATOM 1174 C C . LEU B 1 49 ? -8.164 -9.477 4.508 1 98.75 49 LEU B C 1
ATOM 1176 O O . LEU B 1 49 ? -8.016 -8.422 5.133 1 98.75 49 LEU B O 1
ATOM 1180 N N . GLU B 1 50 ? -7.219 -10.344 4.387 1 98.75 50 GLU B N 1
ATOM 1181 C CA . GLU B 1 50 ? -5.887 -10.094 4.938 1 98.75 50 GLU B CA 1
ATOM 1182 C C . GLU B 1 50 ? -5.223 -8.906 4.246 1 98.75 50 GLU B C 1
ATOM 1184 O O . GLU B 1 50 ? -4.574 -8.086 4.895 1 98.75 50 GLU B O 1
ATOM 1189 N N . LEU B 1 51 ? -5.355 -8.812 2.912 1 98.81 51 LEU B N 1
ATOM 1190 C CA . LEU B 1 51 ? -4.801 -7.684 2.182 1 98.81 51 LEU B CA 1
ATOM 1191 C C . LEU B 1 51 ? -5.488 -6.383 2.586 1 98.81 51 LEU B C 1
ATOM 1193 O O . LEU B 1 51 ? -4.824 -5.375 2.84 1 98.81 51 LEU B O 1
ATOM 1197 N N . LYS B 1 52 ? -6.789 -6.41 2.676 1 98.88 52 LYS B N 1
ATOM 1198 C CA . LYS B 1 52 ? -7.547 -5.227 3.072 1 98.88 52 LYS B CA 1
ATOM 1199 C C . LYS B 1 52 ? -7.074 -4.699 4.426 1 98.88 52 LYS B C 1
ATOM 1201 O O . LYS B 1 52 ? -6.895 -3.494 4.602 1 98.88 52 LYS B O 1
ATOM 1206 N N . LYS B 1 53 ? -6.895 -5.574 5.332 1 98.81 53 LYS B N 1
ATOM 1207 C CA . LYS B 1 53 ? -6.453 -5.203 6.672 1 98.81 53 LYS B CA 1
ATOM 1208 C C . LYS B 1 53 ? -5.055 -4.594 6.641 1 98.81 53 LYS B C 1
ATOM 1210 O O . LYS B 1 53 ? -4.824 -3.518 7.195 1 98.81 53 LYS B O 1
ATOM 1215 N N . SER B 1 54 ? -4.105 -5.262 6.043 1 98.88 54 SER B N 1
ATOM 1216 C CA . SER B 1 54 ? -2.725 -4.797 5.984 1 98.88 54 SER B CA 1
ATOM 1217 C C . SER B 1 54 ? -2.611 -3.494 5.199 1 98.88 54 SER B C 1
ATOM 1219 O O . SER B 1 54 ? -1.823 -2.615 5.555 1 98.88 54 SER B O 1
ATOM 1221 N N . TRP B 1 55 ? -3.365 -3.369 4.141 1 98.94 55 TRP B N 1
ATOM 1222 C CA . TRP B 1 55 ? -3.363 -2.156 3.33 1 98.94 55 TRP B CA 1
ATOM 1223 C C . TRP B 1 55 ? -3.873 -0.964 4.133 1 98.94 55 TRP B C 1
ATOM 1225 O O . TRP B 1 55 ? -3.287 0.12 4.086 1 98.94 55 TRP B O 1
ATOM 1235 N N . GLY B 1 56 ? -4.934 -1.242 4.906 1 98.81 56 GLY B N 1
ATOM 1236 C CA . GLY B 1 56 ? -5.441 -0.201 5.785 1 98.81 56 GLY B CA 1
ATOM 1237 C C . GLY B 1 56 ? -4.406 0.302 6.773 1 98.81 56 GLY B C 1
ATOM 1238 O O . GLY B 1 56 ? -4.289 1.509 7 1 98.81 56 GLY B O 1
ATOM 1239 N N . GLU B 1 57 ? -3.699 -0.603 7.355 1 98.81 57 GLU B N 1
ATOM 1240 C CA . GLU B 1 57 ? -2.635 -0.225 8.281 1 98.81 57 GLU B CA 1
ATOM 1241 C C . GLU B 1 57 ? -1.554 0.589 7.578 1 98.81 57 GLU B C 1
ATOM 1243 O O . GLU B 1 57 ? -1.05 1.57 8.125 1 98.81 57 GLU B O 1
ATOM 1248 N N . MET B 1 58 ? -1.174 0.215 6.395 1 98.88 58 MET B N 1
ATOM 1249 C CA . MET B 1 58 ? -0.18 0.935 5.602 1 98.88 58 MET B CA 1
ATOM 1250 C C . MET B 1 58 ? -0.652 2.352 5.293 1 98.88 58 MET B C 1
ATOM 1252 O O . MET B 1 58 ? 0.118 3.307 5.402 1 98.88 58 MET B O 1
ATOM 1256 N N . ILE B 1 59 ? -1.953 2.467 4.914 1 98.88 59 ILE B N 1
ATOM 1257 C CA . ILE B 1 59 ? -2.523 3.773 4.602 1 98.88 59 ILE B CA 1
ATOM 1258 C C . ILE B 1 59 ? -2.43 4.684 5.824 1 98.88 59 ILE B C 1
ATOM 1260 O O . ILE B 1 59 ? -2.074 5.859 5.703 1 98.88 59 ILE B O 1
ATOM 1264 N N . ASP B 1 60 ? -2.734 4.113 6.984 1 98.56 60 ASP B N 1
ATOM 1265 C CA . ASP B 1 60 ? -2.654 4.895 8.211 1 98.56 60 ASP B CA 1
ATOM 1266 C C . ASP B 1 60 ? -1.239 5.422 8.438 1 98.56 60 ASP B C 1
ATOM 1268 O O . ASP B 1 60 ? -1.05 6.605 8.719 1 98.56 60 ASP B O 1
ATOM 1272 N N . LYS B 1 61 ? -0.26 4.617 8.273 1 98.75 61 LYS B N 1
ATOM 1273 C CA . LYS B 1 61 ? 1.129 5.016 8.477 1 98.75 61 LYS B CA 1
ATOM 1274 C C . LYS B 1 61 ? 1.575 6.008 7.402 1 98.75 61 LYS B C 1
ATOM 1276 O O . LYS B 1 61 ? 2.316 6.949 7.695 1 98.75 61 LYS B O 1
ATOM 1281 N N . LYS B 1 62 ? 1.13 5.773 6.219 1 98.62 62 LYS B N 1
ATOM 1282 C CA . LYS B 1 62 ? 1.464 6.668 5.113 1 98.62 62 LYS B CA 1
ATOM 1283 C C . LYS B 1 62 ? 0.935 8.078 5.367 1 98.62 62 LYS B C 1
ATOM 1285 O O . LYS B 1 62 ? 1.665 9.055 5.211 1 98.62 62 LYS B O 1
ATOM 1290 N N . CYS B 1 63 ? -0.296 8.156 5.797 1 98.44 63 CYS B N 1
ATOM 1291 C CA . CYS B 1 63 ? -0.896 9.469 6.012 1 98.44 63 CYS B CA 1
ATOM 1292 C C . CYS B 1 63 ? -0.311 10.141 7.25 1 98.44 63 CYS B C 1
ATOM 1294 O O . CYS B 1 63 ? -0.199 11.367 7.301 1 98.44 63 CYS B O 1
ATOM 1296 N N . GLN B 1 64 ? 0.093 9.336 8.266 1 97.62 64 GLN B N 1
ATOM 1297 C CA . GLN B 1 64 ? 0.81 9.898 9.406 1 97.62 64 GLN B CA 1
ATOM 1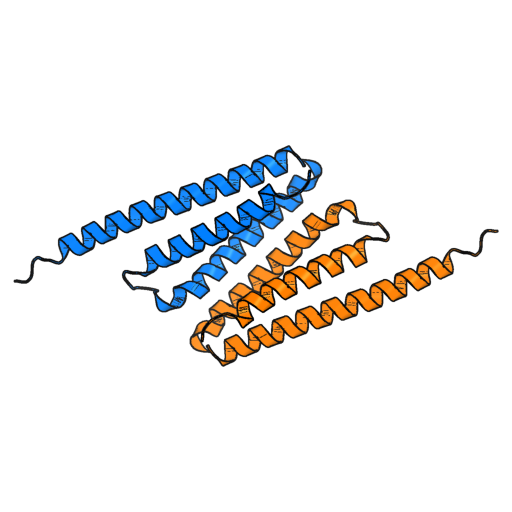298 C C . GLN B 1 64 ? 2.127 10.531 8.969 1 97.62 64 GLN B C 1
ATOM 1300 O O . GLN B 1 64 ? 2.471 11.633 9.414 1 97.62 64 GLN B O 1
ATOM 1305 N N . LEU B 1 65 ? 2.771 9.859 8.117 1 98 65 LEU B N 1
ATOM 1306 C CA . LEU B 1 65 ? 4.039 10.383 7.613 1 98 65 LEU B CA 1
ATOM 1307 C C . LEU B 1 65 ? 3.814 11.633 6.766 1 98 65 LEU B C 1
ATOM 1309 O O . LEU B 1 65 ? 4.5 12.641 6.949 1 98 65 LEU B O 1
ATOM 1313 N N . GLU B 1 66 ? 2.836 11.648 5.922 1 97 66 GLU B N 1
ATOM 1314 C CA . GLU B 1 66 ? 2.623 12.719 4.957 1 97 66 GLU B CA 1
ATOM 1315 C C . GLU B 1 66 ? 2.1 13.984 5.637 1 97 66 GLU B C 1
ATOM 1317 O O . GLU B 1 66 ? 2.207 15.078 5.09 1 97 66 GLU B O 1
ATOM 1322 N N . THR B 1 67 ? 1.539 13.797 6.812 1 96.19 67 THR B N 1
ATOM 1323 C CA . THR B 1 67 ? 0.904 14.961 7.43 1 96.19 67 THR B CA 1
ATOM 1324 C C . THR B 1 67 ? 1.597 15.32 8.742 1 96.19 67 THR B C 1
ATOM 1326 O O . THR B 1 67 ? 1.033 16.047 9.57 1 96.19 67 THR B O 1
ATOM 1329 N N . VAL B 1 68 ? 2.785 14.852 8.977 1 94.88 68 VAL B N 1
ATOM 1330 C CA . VAL B 1 68 ? 3.484 14.984 10.25 1 94.88 68 VAL B CA 1
ATOM 1331 C C . VAL B 1 68 ? 3.713 16.469 10.562 1 94.88 68 VAL B C 1
ATOM 1333 O O . VAL B 1 68 ? 3.639 16.875 11.719 1 94.88 68 VAL B O 1
ATOM 1336 N N . ASP B 1 69 ? 3.92 17.328 9.594 1 93.31 69 ASP B N 1
ATOM 1337 C CA . ASP B 1 69 ? 4.238 18.734 9.789 1 93.31 69 ASP B CA 1
ATOM 1338 C C . ASP B 1 69 ? 2.99 19.531 10.133 1 93.31 69 ASP B C 1
ATOM 1340 O O . ASP B 1 69 ? 3.086 20.672 10.625 1 93.31 69 ASP B O 1
ATOM 1344 N N . SER B 1 70 ? 1.871 19 9.781 1 93.62 70 SER B N 1
ATOM 1345 C CA . SER B 1 70 ? 0.63 19.734 10.023 1 93.62 70 SER B CA 1
ATOM 1346 C C . SER B 1 70 ? 0.015 19.344 11.367 1 93.62 70 SER B C 1
ATOM 1348 O O . SER B 1 70 ? -1.058 19.828 11.727 1 93.62 70 SER B O 1
ATOM 1350 N N . LYS B 1 71 ? 0.758 18.469 12.055 1 91.44 71 LYS B N 1
ATOM 1351 C CA . LYS B 1 71 ? 0.211 18.016 13.328 1 91.44 71 LYS B CA 1
ATOM 1352 C C . LYS B 1 71 ? 0.011 19.172 14.297 1 91.44 71 LYS B C 1
ATOM 1354 O O . LYS B 1 71 ? 0.913 20 14.484 1 91.44 71 LYS B O 1
ATOM 1359 N N . GLY B 1 72 ? -1.18 19.312 14.781 1 91 72 GLY B N 1
ATOM 1360 C CA . GLY B 1 72 ? -1.48 20.344 15.766 1 91 72 GLY B CA 1
ATOM 1361 C C . GLY B 1 72 ? -1.918 21.656 15.141 1 91 72 GLY B C 1
ATOM 1362 O O . GLY B 1 72 ? -2.217 22.609 15.844 1 91 72 GLY B O 1
ATOM 1363 N N . THR B 1 73 ? -1.85 21.766 13.836 1 91.38 73 THR B N 1
ATOM 1364 C CA . THR B 1 73 ? -2.254 22.984 13.133 1 91.38 73 THR B CA 1
ATOM 1365 C C . THR B 1 73 ? -3.705 22.891 12.68 1 91.38 73 THR B C 1
ATOM 1367 O O . THR B 1 73 ? -4.328 21.828 12.781 1 91.38 73 THR B O 1
ATOM 1370 N N . ASP B 1 74 ? -4.23 23.969 12.219 1 87.62 74 ASP B N 1
ATOM 1371 C CA . ASP B 1 74 ? -5.598 24.031 11.719 1 87.62 74 ASP B CA 1
ATOM 1372 C C . ASP B 1 74 ? -5.742 23.219 10.43 1 87.62 74 ASP B C 1
ATOM 1374 O O . ASP B 1 74 ? -6.84 22.781 10.078 1 87.62 74 ASP B O 1
ATOM 1378 N N . ALA B 1 75 ? -4.59 23.016 9.797 1 89.69 75 ALA B N 1
ATOM 1379 C CA . ALA B 1 75 ? -4.609 22.359 8.492 1 89.69 75 ALA B CA 1
ATOM 1380 C C . ALA B 1 75 ? -4.586 20.844 8.648 1 89.69 75 ALA B C 1
ATOM 1382 O O . ALA B 1 75 ? -4.832 20.109 7.688 1 89.69 75 ALA B O 1
ATOM 1383 N N . GLU B 1 76 ? -4.336 20.281 9.844 1 92.75 76 GLU B N 1
ATOM 1384 C CA . GLU B 1 76 ? -4.066 18.859 10.055 1 92.75 76 GLU B CA 1
ATOM 1385 C C . GLU B 1 76 ? -5.23 18 9.578 1 92.75 76 GLU B C 1
ATOM 1387 O O . GLU B 1 76 ? -5.039 17.062 8.797 1 92.75 76 GLU B O 1
ATOM 1392 N N . THR B 1 77 ? -6.43 18.375 9.914 1 92.75 77 THR B N 1
ATOM 1393 C CA . THR B 1 77 ? -7.602 17.562 9.609 1 92.75 77 THR B CA 1
ATOM 1394 C C . THR B 1 77 ? -7.82 17.484 8.102 1 92.75 77 THR B C 1
ATOM 1396 O O . THR B 1 77 ? -8.055 16.406 7.559 1 92.75 77 THR B O 1
ATOM 1399 N N . ALA B 1 78 ? -7.746 18.578 7.473 1 92.75 78 ALA B N 1
ATOM 1400 C CA . ALA B 1 78 ? -7.953 18.609 6.027 1 92.75 78 ALA B CA 1
ATOM 1401 C C . ALA B 1 78 ? -6.875 17.812 5.301 1 92.75 78 ALA B C 1
ATOM 1403 O O . ALA B 1 78 ? -7.172 17.062 4.371 1 92.75 78 ALA B O 1
ATOM 1404 N N . GLU B 1 79 ? -5.668 17.891 5.738 1 95.06 79 GLU B N 1
ATOM 1405 C CA . GLU B 1 79 ? -4.555 17.203 5.098 1 95.06 79 GLU B CA 1
ATOM 1406 C C . GLU B 1 79 ? -4.652 15.688 5.305 1 95.06 79 GLU B C 1
ATOM 1408 O O . GLU B 1 79 ? -4.449 14.914 4.371 1 95.06 79 GLU B O 1
ATOM 1413 N N . VAL B 1 80 ? -5 15.289 6.516 1 96.75 80 VAL B N 1
ATOM 1414 C CA . VAL B 1 80 ? -5.164 13.867 6.809 1 96.75 80 VAL B CA 1
ATOM 1415 C C . VAL B 1 80 ? -6.328 13.305 5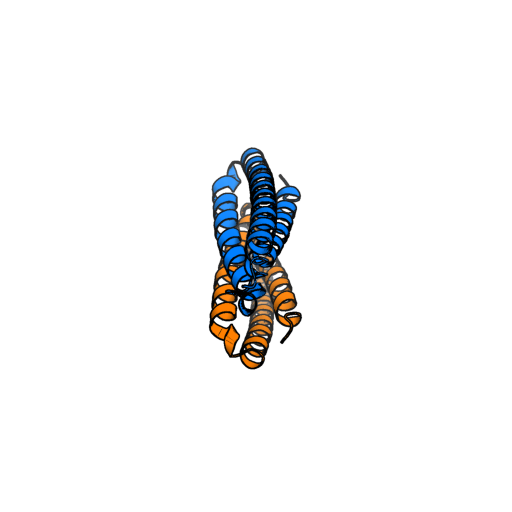.992 1 96.75 80 VAL B C 1
ATOM 1417 O O . VAL B 1 80 ? -6.215 12.234 5.398 1 96.75 80 VAL B O 1
ATOM 1420 N N . SER B 1 81 ? -7.406 14.078 5.941 1 96.88 81 SER B N 1
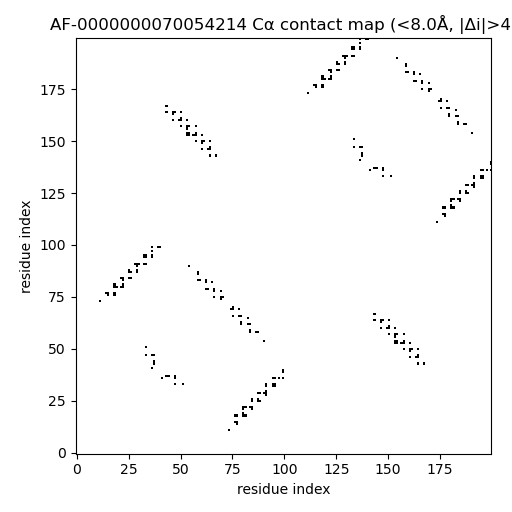ATOM 1421 C CA . SER B 1 81 ? -8.57 13.633 5.184 1 96.88 81 SER B CA 1
ATOM 1422 C C . SER B 1 81 ? -8.242 13.461 3.705 1 96.88 81 SER B C 1
ATOM 1424 O O . SER B 1 81 ? -8.617 12.453 3.094 1 96.88 81 SER B O 1
ATOM 1426 N N . ASN B 1 82 ? -7.559 14.414 3.182 1 97.12 82 ASN B N 1
ATOM 1427 C CA . ASN B 1 82 ? -7.172 14.328 1.776 1 97.12 82 ASN B CA 1
ATOM 1428 C C . ASN B 1 82 ? -6.285 13.117 1.508 1 97.12 82 ASN B C 1
ATOM 1430 O O . ASN B 1 82 ? -6.453 12.43 0.497 1 97.12 82 ASN B O 1
ATOM 1434 N N . CYS B 1 83 ? -5.344 12.82 2.359 1 97.88 83 CYS B N 1
ATOM 1435 C CA . CYS B 1 83 ? -4.469 11.656 2.246 1 97.88 83 CYS B CA 1
ATOM 1436 C C . CYS B 1 83 ? -5.273 10.359 2.279 1 97.88 83 CYS B C 1
ATOM 1438 O O . CYS B 1 83 ? -5.066 9.477 1.448 1 97.88 83 CYS B O 1
ATOM 1440 N N . LEU B 1 84 ? -6.223 10.297 3.219 1 98.62 84 LEU B N 1
ATOM 1441 C CA . LEU B 1 84 ? -7.039 9.102 3.365 1 98.62 84 LEU B CA 1
ATOM 1442 C C . LEU B 1 84 ? -7.91 8.875 2.135 1 98.62 84 LEU B C 1
ATOM 1444 O O . LEU B 1 84 ? -7.984 7.766 1.613 1 98.62 84 LEU B O 1
ATOM 1448 N N . ILE B 1 85 ? -8.469 9.891 1.658 1 98.62 85 ILE B N 1
ATOM 1449 C CA . ILE B 1 85 ? -9.359 9.789 0.507 1 98.62 85 ILE B CA 1
ATOM 1450 C C . ILE B 1 85 ? -8.578 9.281 -0.705 1 98.62 85 ILE B C 1
ATOM 1452 O O . ILE B 1 85 ? -9.008 8.336 -1.372 1 98.62 85 ILE B O 1
ATOM 1456 N N . LYS B 1 86 ? -7.449 9.891 -0.959 1 98.5 86 LYS B N 1
ATOM 1457 C CA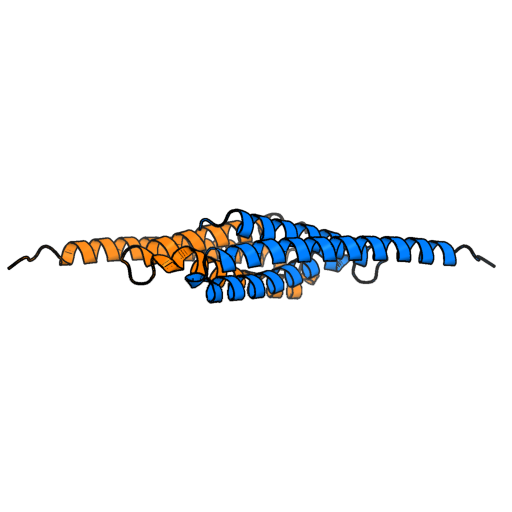 . LYS B 1 86 ? -6.617 9.477 -2.086 1 98.5 86 LYS B CA 1
ATOM 1458 C C . LYS B 1 86 ? -6.18 8.023 -1.938 1 98.5 86 LYS B C 1
ATOM 1460 O O . LYS B 1 86 ? -6.227 7.254 -2.902 1 98.5 86 LYS B O 1
ATOM 1465 N N . SER B 1 87 ? -5.742 7.676 -0.766 1 98.81 87 SER B N 1
ATOM 1466 C CA . SER B 1 87 ? -5.246 6.328 -0.516 1 98.81 87 SER B CA 1
ATOM 1467 C C . SER B 1 87 ? -6.359 5.293 -0.653 1 98.81 87 SER B C 1
ATOM 1469 O O . SER B 1 87 ? -6.16 4.238 -1.257 1 98.81 87 SER B O 1
ATOM 1471 N N . TYR B 1 88 ? -7.527 5.609 -0.129 1 98.81 88 TYR B N 1
ATOM 1472 C CA . TYR B 1 88 ? -8.656 4.695 -0.254 1 98.81 88 TYR B CA 1
ATOM 1473 C C . TYR B 1 88 ? -9.078 4.547 -1.711 1 98.81 88 TYR B C 1
ATOM 1475 O O . TYR B 1 88 ? -9.461 3.455 -2.143 1 98.81 88 TYR B O 1
ATOM 1483 N N . GLN B 1 89 ? -9.039 5.602 -2.402 1 98.75 89 GLN B N 1
ATOM 1484 C CA . GLN B 1 89 ? -9.383 5.539 -3.818 1 98.75 89 GLN B CA 1
ATOM 1485 C C . GLN B 1 89 ? -8.398 4.656 -4.586 1 98.75 89 GLN B C 1
ATOM 1487 O O . GLN B 1 89 ? -8.805 3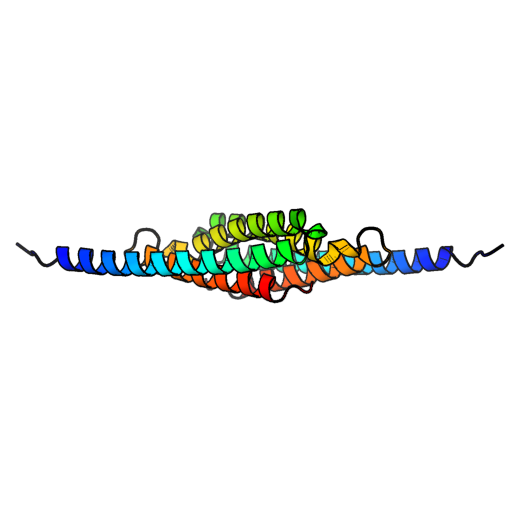.887 -5.461 1 98.75 89 GLN B O 1
ATOM 1492 N N . GLU B 1 90 ? -7.152 4.77 -4.309 1 98.38 90 GLU B N 1
ATOM 1493 C CA . GLU B 1 90 ? -6.148 3.922 -4.941 1 98.38 90 GLU B CA 1
ATOM 1494 C C . GLU B 1 90 ? -6.379 2.451 -4.609 1 98.38 90 GLU B C 1
ATOM 1496 O O . GLU B 1 90 ? -6.305 1.591 -5.488 1 98.38 90 GLU B O 1
ATOM 1501 N N . GLU B 1 91 ? -6.605 2.16 -3.34 1 98.75 91 GLU B N 1
ATOM 1502 C CA . GLU B 1 91 ? -6.918 0.795 -2.926 1 98.75 91 GLU B CA 1
ATOM 1503 C C . GLU B 1 91 ? -8.172 0.279 -3.629 1 98.75 91 GLU B C 1
ATOM 1505 O O . GLU B 1 91 ? -8.203 -0.86 -4.098 1 98.75 91 GLU B O 1
ATOM 1510 N N . ARG B 1 92 ? -9.148 1.119 -3.701 1 98.69 92 ARG B N 1
ATOM 1511 C CA . ARG B 1 92 ? -10.383 0.729 -4.367 1 98.69 92 ARG B CA 1
ATOM 1512 C C . ARG B 1 92 ? -10.125 0.354 -5.824 1 98.69 92 ARG B C 1
ATOM 1514 O O . ARG B 1 92 ? -10.641 -0.657 -6.309 1 98.69 92 ARG B O 1
ATOM 1521 N N . LYS B 1 93 ? -9.383 1.178 -6.496 1 98.19 93 LYS B N 1
ATOM 1522 C CA . LYS B 1 93 ? -9.062 0.904 -7.895 1 98.19 93 LYS B CA 1
ATOM 1523 C C . LYS B 1 93 ? -8.414 -0.468 -8.047 1 98.19 93 LYS B C 1
ATOM 1525 O O . LYS B 1 93 ? -8.711 -1.196 -9 1 98.19 93 LYS B O 1
ATOM 1530 N N . TYR B 1 94 ? -7.508 -0.799 -7.137 1 98.25 94 TYR B N 1
ATOM 1531 C CA . TYR B 1 94 ? -6.891 -2.119 -7.156 1 98.25 94 TYR B CA 1
ATOM 1532 C C . TYR B 1 94 ? -7.945 -3.217 -7.105 1 98.25 94 TYR B C 1
ATOM 1534 O O . TYR B 1 94 ? -7.941 -4.129 -7.934 1 98.25 94 TYR B O 1
ATOM 1542 N N . PHE B 1 95 ? -8.859 -3.189 -6.215 1 98.44 95 PHE B N 1
ATOM 1543 C CA . PHE B 1 95 ? -9.852 -4.246 -6.059 1 98.44 95 PHE B CA 1
ATOM 1544 C C . PHE B 1 95 ? -10.844 -4.242 -7.219 1 98.44 95 PHE B C 1
ATOM 1546 O O . PHE B 1 95 ? -11.297 -5.301 -7.656 1 98.44 95 PHE B O 1
ATOM 1553 N N . ASP B 1 96 ? -11.109 -3.004 -7.707 1 97.25 96 ASP B N 1
ATOM 1554 C CA . ASP B 1 96 ? -12.039 -2.914 -8.836 1 97.25 96 ASP B CA 1
ATOM 1555 C C . ASP B 1 96 ? -11.461 -3.586 -10.078 1 97.25 96 ASP B C 1
ATOM 1557 O O . ASP B 1 96 ? -12.203 -4.039 -10.945 1 97.25 96 ASP B O 1
ATOM 1561 N N . THR B 1 97 ? -10.164 -3.629 -10.148 1 94.69 97 THR B N 1
ATOM 1562 C CA . THR B 1 97 ? -9.531 -4.145 -11.359 1 94.69 97 THR B CA 1
ATOM 1563 C C . THR B 1 97 ? -9.055 -5.582 -11.148 1 94.69 97 THR B C 1
ATOM 1565 O O . THR B 1 97 ? -8.477 -6.188 -12.055 1 94.69 97 THR B O 1
ATOM 1568 N N . MET B 1 98 ? -9.219 -6.133 -9.992 1 90.06 98 MET B N 1
ATOM 1569 C CA . MET B 1 98 ? -8.852 -7.52 -9.719 1 90.06 98 MET B CA 1
ATOM 1570 C C . MET B 1 98 ? -9.703 -8.484 -10.539 1 90.06 98 MET B C 1
ATOM 1572 O O . MET B 1 98 ? -10.922 -8.328 -10.625 1 90.06 98 MET B O 1
ATOM 1576 N N . LEU B 1 99 ? -9.078 -9.25 -11.375 1 75.88 99 LEU B N 1
ATOM 1577 C CA . LEU B 1 99 ? -9.789 -10.203 -12.219 1 75.88 99 LEU B CA 1
ATOM 1578 C C . LEU B 1 99 ? -10.461 -11.281 -11.375 1 75.88 99 LEU B C 1
ATOM 1580 O O . LEU B 1 99 ? -9.953 -11.648 -10.312 1 75.88 99 LEU B O 1
ATOM 1584 N N . PRO B 1 100 ? -11.742 -11.75 -11.805 1 66.56 100 PRO B N 1
ATOM 1585 C CA . PRO B 1 100 ? -12.414 -12.859 -11.133 1 66.56 100 PRO B CA 1
ATOM 1586 C C . PRO B 1 100 ? -11.68 -14.188 -11.297 1 66.56 100 PRO B C 1
ATOM 1588 O O . PRO B 1 100 ? -10.93 -14.367 -12.266 1 66.56 100 PRO B O 1
#

Secondary structure (DSSP, 8-state):
----HHHHHHHHH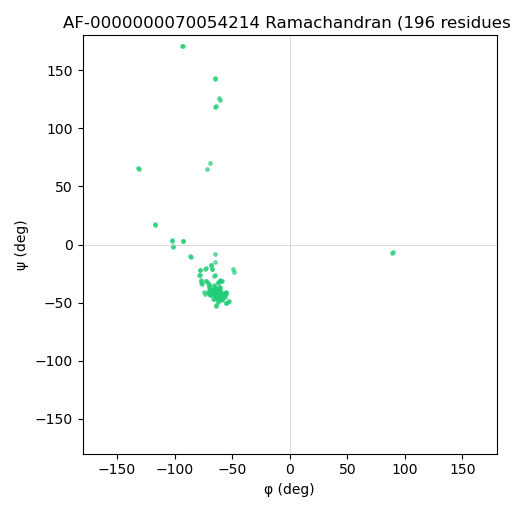HHHHHHHHHHHHHHHHHHHHHHHHHHH-GGGHHHH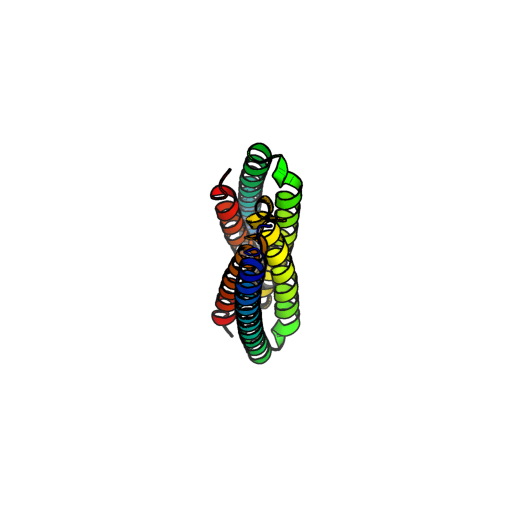HHHHHHHHHHHHHHHHHHTGGGTTSTTHHHHHHHHHHHHHHHHHHHHHH---/----HHHHHHHHHHHHHHHHHHHHHHHHHHHHHHHHHHHH-GGGHHHHHHHHHHHHHHHHHHHHHHTGGGTTSTTHHHHHHHHHHHHHHHHHHHHHH---

Radius of gyration: 21.79 Å; Cα contacts (8 Å, |Δi|>4): 159; chains: 2; bounding box: 38×89×42 Å